Protein AF-A0A183ULQ6-F1 (afdb_monomer)

Organism: Toxocara canis (NCBI:txid6265)

Solvent-accessible surface area (backbone atoms only — not comparable to full-atom values): 20187 Å² total; per-residue (Å²): 134,88,64,97,70,85,68,81,36,68,58,40,56,47,88,46,69,72,60,55,71,71,51,37,45,81,70,81,87,67,62,33,42,32,26,63,54,36,62,51,39,46,27,61,72,29,26,86,44,99,93,38,72,17,41,61,65,91,38,51,43,71,45,60,70,78,38,79,41,83,54,96,53,30,37,39,27,35,33,83,15,60,35,38,87,49,18,22,18,38,41,37,34,51,78,67,39,77,78,47,32,34,37,37,34,35,45,30,19,56,48,69,77,40,64,68,39,53,70,60,54,53,55,54,51,72,39,66,26,34,35,36,39,35,59,43,79,37,60,84,39,83,62,42,74,66,66,52,73,65,56,30,54,50,49,51,51,52,57,53,70,73,44,62,87,90,36,34,38,30,36,45,45,65,76,70,52,59,61,65,56,54,45,51,47,24,62,74,72,71,44,62,39,26,51,38,75,65,42,40,51,44,27,50,68,70,71,48,42,88,65,40,45,61,86,84,62,91,51,56,32,31,44,40,44,67,90,46,46,73,65,55,52,70,44,86,58,33,34,37,40,35,68,36,54,54,47,76,75,37,62,86,76,46,80,86,51,98,52,42,43,78,40,57,36,69,52,49,32,29,35,46,31,48,49,55,57,42,45,60,26,29,57,74,40,81,43,43,69,67,50,83,66,51,72,69,56,49,53,57,60,57,69,38,29,64,62,79,91,82,82,77,91,74,92,75,81,90,80,91,79,90,83,86,87,70,100,71,64,72,74,67,63,70,69,76,78,64,96,56,102,76,49,63,64,57,61,58,76,75,105

Sequence (351 aa):
LIRPICFQFFHSFCIKKAAIDCLQNTWSRAQIYCTRETAQILPVLTARAPQLNGIDKRWLTVLEVNVCHKMDGFWVTPLEANHVPGAVMYLFEGPAIKSGPVLCTGDFRADTKFYAQKSTILLLQQHLFKTIYLDNTYLKSAIQEFPSYEESLQEVVNVISEIPKESKIYFITNRVGREQFLVDLSRKIQERIGLDSGRWAVAEVLGLSKHFTAKGENTRIRTCRRRDARKVLKDEGTFVIELTMLGHLKPNAITQHARARAVDYSDHCSPNELRDFLSLLKFRQLVGCAEPLSAARLNELRSLTLLAENGQASSAGANENDAGSDLRSDLELVASEVNTESSTIKRYVLS

pLDDT: mean 81.01, std 22.35, range [18.83, 98.62]

Radius of gyration: 22.94 Å; Cα contacts (8 Å, |Δi|>4): 584; chains: 1; bounding box: 78×36×59 Å

InterPro domains:
  IPR036866 Ribonuclease Z/Hydroxyacylglutathione hydrolase-like [G3DSA:3.60.15.10] (22-288)
  IPR036866 Ribonuclease Z/Hydroxyacylglutathione hydrolase-like [SSF56281] (23-287)

Foldseek 3Di:
DPPPPPPPAADLPPPPVVVLVVQALPDDDAAHEFAPLCLLLQQLLRQPDPPRTGHDSVSYDHDYAQDWDDDDFKIKHWHDQQQFVRRTKIWIAGDVVVQGIEIENRFHALFLVVVVPVSRLVVQLVGQAAEYADACVALVFPDQDFDDLVRLLVVVVVVVVPQDPQAAEEEADDLTGCLVSQLVSCVVNVFAEAEDPSNCSSCVSVVNNVSHDDPPDDGSHYYDHQVCQVVQVVPVRYAYEYADPVCRVCVPVHDDDPRYYYGHDHSGYRSQSLLLSQLSHNYDYYAYPVDGDDPVRRVVSVVSHPDDPPDDDDDDDDDDDDDDDDPPPPVVVSPPPPPDPDHSVVVNVVD

Secondary structure (DSSP, 8-state):
---TTTTTTB------HHHHHHS-TT--SS-EEE-HHHHHHHHHHH-SSTTS--S-GGGEEE--TT--EE-SSSEEEEEE-SSSTT-EEEEEESTT-TT--EEE--S---SHHH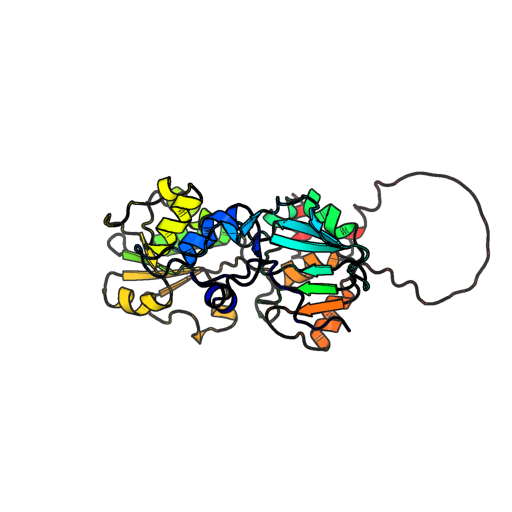HT-HHHHHHHHH-EEEEEEE--TTTT-S--SPPPHHHHHHHHHHHHHHS-TTSEEEEE--SSS-HHHHHHHHHHHT--EEPPHHHHHHHHHTT-GGGSBPTT---SEEEE-HHHHHHHTTSTTEEEEEE-SHHHH-GGGS--STTEEEE---SS--HHHHHHHHHT-EEEEEEESSSPPPHHHHHHHHTTS---------------------TTSTTTGGGSS---TT-HHHHHHT-

Mean predicted aligned error: 9.92 Å

Nearest PDB structures (foldseek):
  5aho-assembly1_A  TM=8.419E-01  e=1.312E-21  Homo sapiens
  7b2x-assembly1_A  TM=7.833E-01  e=7.883E-23  Homo sapiens
  7b9b-assembly1_A  TM=7.846E-01  e=6.698E-22  Homo sapiens
  7a1f-assembly1_A  TM=7.911E-01  e=1.234E-21  Homo sapiens
  8c8b-assembly1_A  TM=7.943E-01  e=1.186E-17  Homo sapiens

Structure (mmCIF, N/CA/C/O backbone):
data_AF-A0A183ULQ6-F1
#
_entry.id   AF-A0A183ULQ6-F1
#
loop_
_atom_site.group_PDB
_atom_site.id
_atom_site.type_symbol
_atom_site.label_atom_id
_atom_site.label_alt_id
_atom_site.label_comp_id
_atom_site.label_asym_id
_atom_site.label_entity_id
_atom_site.label_seq_id
_atom_site.pdbx_PDB_ins_code
_atom_site.Cartn_x
_atom_site.Cartn_y
_atom_site.Cartn_z
_atom_site.occupancy
_atom_site.B_iso_or_equiv
_atom_site.auth_seq_id
_atom_site.auth_comp_id
_atom_site.auth_asym_id
_atom_site.auth_atom_id
_atom_site.pdbx_PDB_model_num
ATOM 1 N N . LEU A 1 1 ? 7.235 10.647 -32.708 1.00 21.20 1 LEU A N 1
ATOM 2 C CA . LEU A 1 1 ? 6.508 11.299 -31.598 1.00 21.20 1 LEU A CA 1
ATOM 3 C C . LEU A 1 1 ? 5.598 10.271 -30.931 1.00 21.20 1 LEU A C 1
ATOM 5 O O . LEU A 1 1 ? 4.561 9.947 -31.493 1.00 21.20 1 LEU A O 1
ATOM 9 N N . ILE A 1 2 ? 5.995 9.726 -29.781 1.00 23.17 2 ILE A N 1
ATOM 10 C CA . ILE A 1 2 ? 5.112 8.895 -28.948 1.00 23.17 2 ILE A CA 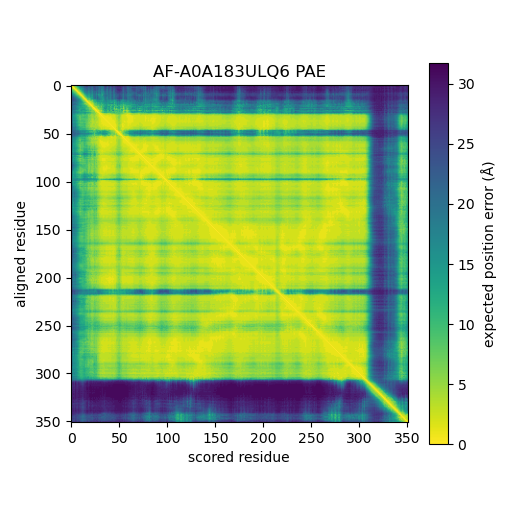1
ATOM 11 C C . ILE A 1 2 ? 4.260 9.885 -28.150 1.00 23.17 2 ILE A C 1
ATOM 13 O O . ILE A 1 2 ? 4.778 10.596 -27.293 1.00 23.17 2 ILE A O 1
ATOM 17 N N . ARG A 1 3 ? 2.984 10.038 -28.519 1.00 18.83 3 ARG A N 1
ATOM 18 C CA . ARG A 1 3 ? 2.054 10.893 -27.769 1.00 18.83 3 ARG A CA 1
ATOM 19 C C . ARG A 1 3 ? 1.853 10.291 -26.366 1.00 18.83 3 ARG A C 1
ATOM 21 O O . ARG A 1 3 ? 1.760 9.068 -26.269 1.00 18.83 3 ARG A O 1
ATOM 28 N N . PRO A 1 4 ? 1.701 11.105 -25.306 1.00 25.14 4 PRO A N 1
ATOM 29 C CA . PRO A 1 4 ? 1.569 10.661 -23.907 1.00 25.14 4 PRO A CA 1
ATOM 30 C C . PRO A 1 4 ? 0.242 9.931 -23.586 1.00 25.14 4 PRO A C 1
ATOM 32 O O . PRO A 1 4 ? -0.202 9.894 -22.447 1.00 25.14 4 PRO A O 1
ATOM 35 N N . ILE A 1 5 ? -0.405 9.348 -24.599 1.00 23.86 5 ILE A N 1
ATOM 36 C CA . ILE A 1 5 ? -1.685 8.635 -24.524 1.00 23.86 5 ILE A CA 1
ATOM 37 C C . ILE A 1 5 ? -1.468 7.101 -24.537 1.00 23.86 5 ILE A C 1
ATOM 39 O O . ILE A 1 5 ? -2.368 6.354 -24.174 1.00 23.86 5 ILE A O 1
ATOM 43 N N . CYS A 1 6 ? -0.263 6.602 -24.850 1.00 24.03 6 CYS A N 1
ATOM 44 C CA . CYS A 1 6 ? 0.079 5.165 -24.835 1.00 24.03 6 CYS A CA 1
ATOM 45 C C . CYS A 1 6 ? 0.517 4.631 -23.448 1.00 24.03 6 CYS A C 1
ATOM 47 O O . CYS A 1 6 ? 1.547 3.982 -23.328 1.00 24.03 6 CYS A O 1
ATOM 49 N N . PHE A 1 7 ? -0.286 4.893 -22.410 1.00 33.34 7 PHE A N 1
ATOM 50 C CA . PHE A 1 7 ? -0.275 4.184 -21.109 1.00 33.34 7 PHE A CA 1
ATOM 51 C C . PHE A 1 7 ? -1.654 3.543 -20.804 1.00 33.34 7 PHE A C 1
ATOM 53 O O . PHE A 1 7 ? -2.013 3.271 -19.661 1.00 33.34 7 PHE A O 1
ATOM 60 N N . GLN A 1 8 ? -2.465 3.325 -21.841 1.00 29.64 8 GLN A N 1
ATOM 61 C CA . GLN A 1 8 ? -3.756 2.633 -21.795 1.00 29.64 8 GLN A CA 1
ATOM 62 C C . GLN A 1 8 ? -3.508 1.107 -21.741 1.00 29.64 8 GLN A C 1
ATOM 64 O O . GLN A 1 8 ? -3.201 0.538 -22.773 1.00 29.64 8 GLN A O 1
ATOM 69 N N . PHE A 1 9 ? -3.570 0.314 -20.672 1.00 44.84 9 PHE A N 1
ATOM 70 C CA . PHE A 1 9 ? -4.012 0.445 -19.290 1.00 44.84 9 PHE A CA 1
ATOM 71 C C . PHE A 1 9 ? -3.215 -0.576 -18.462 1.00 44.84 9 PHE A C 1
ATOM 73 O O . PHE A 1 9 ? -3.690 -1.680 -18.200 1.00 44.84 9 PHE A O 1
ATOM 80 N N . PHE A 1 10 ? -2.000 -0.215 -18.061 1.00 40.06 10 PHE A N 1
ATOM 81 C CA . PHE A 1 10 ? -1.296 -0.911 -16.986 1.00 40.06 10 PHE A CA 1
ATOM 82 C C . PHE A 1 10 ? -1.615 -0.150 -15.709 1.00 40.06 10 PHE A C 1
ATOM 84 O O . PHE A 1 10 ? -1.059 0.920 -15.460 1.00 40.06 10 PHE A O 1
ATOM 91 N N . HIS A 1 11 ? -2.583 -0.637 -14.936 1.00 45.25 11 HIS A N 1
ATOM 92 C CA . HIS A 1 11 ? -2.799 -0.069 -13.612 1.00 45.25 11 HIS A C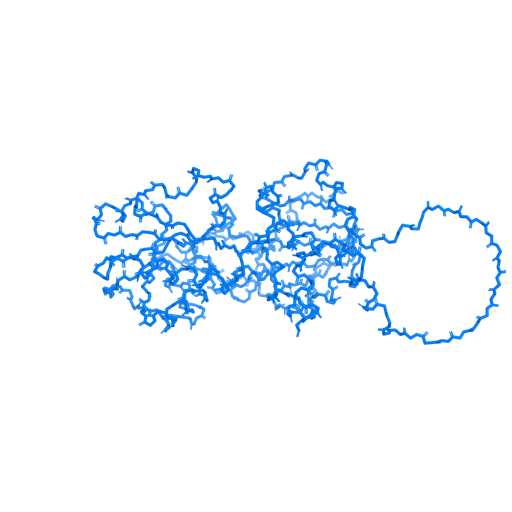A 1
ATOM 93 C C . HIS A 1 11 ? -1.718 -0.640 -12.704 1.00 45.25 11 HIS A C 1
ATOM 95 O O . HIS A 1 11 ? -1.846 -1.752 -12.191 1.00 45.25 11 HIS A O 1
ATOM 101 N N . SER A 1 12 ? -0.642 0.125 -12.506 1.00 38.91 12 SER A N 1
ATOM 102 C CA . SER A 1 12 ? 0.017 0.063 -11.205 1.00 38.91 12 SER A CA 1
ATOM 103 C C . SER A 1 12 ? -1.006 0.656 -10.262 1.00 38.91 12 SER A C 1
ATOM 105 O O . SER A 1 12 ? -1.495 1.764 -10.496 1.00 38.91 12 SER A O 1
ATOM 107 N N . PHE A 1 13 ? -1.497 -0.168 -9.347 1.00 40.75 13 PHE A N 1
ATOM 108 C CA . PHE A 1 13 ? -2.683 0.100 -8.554 1.00 40.75 13 PHE A CA 1
ATOM 109 C C . PHE A 1 13 ? -2.380 1.181 -7.506 1.00 40.75 13 PHE A C 1
ATOM 111 O O . PHE A 1 13 ? -2.427 0.938 -6.309 1.00 40.75 13 PHE A O 1
ATOM 118 N N . CYS A 1 14 ? -2.098 2.408 -7.947 1.00 33.31 14 CYS A N 1
ATOM 119 C CA . CYS A 1 14 ? -2.273 3.575 -7.111 1.00 33.31 14 CYS A CA 1
ATOM 120 C C . CYS A 1 14 ? -3.776 3.670 -6.850 1.00 33.31 14 CYS A C 1
ATOM 122 O O . CYS A 1 14 ? -4.547 4.020 -7.753 1.00 33.31 14 CYS A O 1
ATOM 124 N N . ILE A 1 15 ? -4.228 3.401 -5.625 1.00 39.44 15 ILE A N 1
ATOM 125 C CA . ILE A 1 15 ? -5.599 3.704 -5.186 1.00 39.44 15 ILE A CA 1
ATOM 126 C C . ILE A 1 15 ? -5.714 5.227 -5.007 1.00 39.44 15 ILE A C 1
ATOM 128 O O . ILE A 1 15 ? -6.114 5.760 -3.972 1.00 39.44 15 ILE A O 1
ATOM 132 N N . LYS A 1 16 ? -5.397 5.987 -6.055 1.00 40.28 16 LYS A N 1
ATOM 133 C CA . LYS A 1 16 ? -5.859 7.356 -6.186 1.00 40.28 16 LYS A CA 1
ATOM 134 C C . LYS A 1 16 ? -7.287 7.252 -6.681 1.00 40.28 16 LYS A C 1
ATOM 136 O O . LYS A 1 16 ? -7.553 6.742 -7.765 1.00 40.28 16 LYS A O 1
ATOM 141 N N . LYS A 1 17 ? -8.217 7.759 -5.872 1.00 37.69 17 LYS A N 1
ATOM 142 C CA . LYS A 1 17 ? -9.652 7.876 -6.175 1.00 37.69 17 LYS A CA 1
ATOM 143 C C . LYS A 1 17 ? -9.928 8.255 -7.648 1.00 37.69 17 LYS A C 1
ATOM 145 O O . LYS A 1 17 ? -10.825 7.685 -8.249 1.00 37.69 17 LYS A O 1
ATOM 150 N N . ALA A 1 18 ? -9.109 9.127 -8.243 1.00 34.97 18 ALA A N 1
ATOM 151 C CA . ALA A 1 18 ? -9.213 9.552 -9.642 1.00 34.97 18 ALA A CA 1
ATOM 152 C C . ALA A 1 18 ? -9.002 8.439 -10.698 1.00 34.97 18 ALA A C 1
ATOM 154 O O . ALA A 1 18 ? -9.640 8.490 -11.745 1.00 34.97 18 ALA A O 1
ATOM 155 N N . ALA A 1 19 ? -8.151 7.436 -10.447 1.00 45.75 19 ALA A N 1
ATOM 156 C CA . ALA A 1 19 ? -7.923 6.325 -11.381 1.00 45.75 19 ALA A CA 1
ATOM 157 C C . ALA A 1 19 ? -9.122 5.358 -11.398 1.00 45.75 19 ALA A C 1
ATOM 159 O O . ALA A 1 19 ? -9.633 5.008 -12.460 1.00 45.75 19 ALA A O 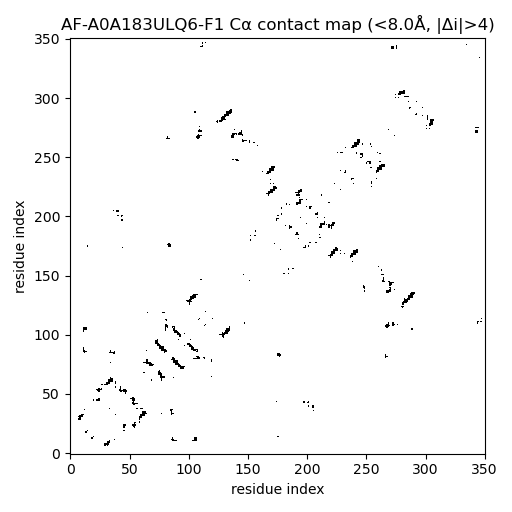1
ATOM 160 N N . ILE A 1 20 ? -9.653 5.023 -10.215 1.00 49.25 20 ILE A N 1
ATOM 161 C CA . ILE A 1 20 ? -10.845 4.171 -10.066 1.00 49.25 20 ILE A CA 1
ATOM 162 C C . ILE A 1 20 ? -12.115 4.898 -10.529 1.00 49.25 20 ILE A C 1
ATOM 164 O O . ILE A 1 20 ? -12.972 4.283 -11.152 1.00 49.25 20 ILE A O 1
ATOM 168 N N . ASP A 1 21 ? -12.247 6.205 -10.282 1.00 50.19 21 ASP A N 1
ATOM 169 C CA . ASP A 1 21 ? -13.423 6.974 -10.717 1.00 50.19 21 ASP A CA 1
ATOM 170 C C . ASP A 1 21 ? -13.546 7.030 -12.260 1.00 50.19 21 ASP A C 1
ATOM 172 O O . ASP A 1 21 ? -14.657 7.185 -12.781 1.00 50.19 21 ASP A O 1
ATOM 176 N N . CYS A 1 22 ? -12.436 6.840 -12.990 1.00 52.31 22 CYS A N 1
ATOM 177 C CA . CYS A 1 22 ? -12.406 6.680 -14.450 1.00 52.31 22 CYS A CA 1
ATOM 178 C C . CYS A 1 22 ? -12.763 5.255 -14.921 1.00 52.31 22 CYS A C 1
ATOM 180 O O . CYS A 1 22 ? -13.223 5.083 -16.052 1.00 52.31 22 CYS A O 1
ATOM 182 N N . LEU A 1 23 ? -12.578 4.242 -14.068 1.00 55.69 23 LEU A N 1
ATOM 183 C CA . LEU A 1 23 ? -12.925 2.842 -14.319 1.00 55.69 23 LEU A CA 1
ATOM 184 C C . LEU A 1 23 ? -14.330 2.557 -13.781 1.00 55.69 23 LEU A C 1
ATOM 186 O O . LEU A 1 23 ? -14.532 2.110 -12.655 1.00 55.69 23 LEU A O 1
ATOM 190 N N . GLN A 1 24 ? -15.332 2.864 -14.596 1.00 61.78 24 GLN A N 1
ATOM 191 C CA . GLN A 1 24 ? -16.739 2.669 -14.245 1.00 61.78 24 GLN A CA 1
ATOM 192 C C . GLN A 1 24 ? -17.266 1.364 -14.843 1.00 61.78 24 GLN A C 1
ATOM 194 O O . GLN A 1 24 ? -16.683 0.809 -15.771 1.00 61.78 24 GLN A O 1
ATOM 199 N N . ASN A 1 25 ? -18.410 0.892 -14.353 1.00 58.41 25 ASN A N 1
ATOM 200 C CA . ASN A 1 25 ? -19.068 -0.315 -14.860 1.00 58.41 25 ASN A CA 1
ATOM 201 C C . ASN A 1 25 ? -19.435 -0.266 -16.360 1.00 58.41 25 ASN A C 1
ATOM 203 O O . ASN A 1 25 ? -19.731 -1.293 -16.956 1.00 58.41 25 ASN A O 1
ATOM 207 N N . THR A 1 26 ? -19.379 0.910 -16.989 1.00 60.19 26 THR A N 1
ATOM 208 C CA . THR A 1 26 ? -19.564 1.116 -18.434 1.00 60.19 26 THR A CA 1
ATOM 209 C C . THR A 1 26 ? -18.263 1.020 -19.243 1.00 60.19 26 THR A C 1
ATOM 211 O O . THR A 1 26 ? -18.229 1.425 -20.410 1.00 60.19 26 THR A O 1
ATOM 214 N N . TRP A 1 27 ? -17.165 0.551 -18.640 1.00 68.50 27 TRP A N 1
ATOM 215 C CA . TRP A 1 27 ? -15.880 0.423 -19.321 1.00 68.50 27 TRP A CA 1
ATOM 216 C C . TRP A 1 27 ? -15.995 -0.431 -20.587 1.00 68.50 27 TRP A C 1
ATOM 218 O O . TRP A 1 27 ? -16.531 -1.537 -20.559 1.00 68.50 27 TRP A O 1
ATOM 228 N N . SER A 1 28 ? -15.503 0.099 -21.708 1.00 68.50 28 SER A N 1
ATOM 229 C CA . SER A 1 28 ? -15.552 -0.582 -23.009 1.00 68.50 28 SER A CA 1
ATOM 230 C C . SER A 1 28 ? -14.452 -0.162 -23.988 1.00 68.50 28 SER A C 1
ATOM 232 O O . SER A 1 28 ? -14.546 -0.421 -25.184 1.00 68.50 28 SER A O 1
ATOM 234 N N . ARG A 1 29 ? -13.414 0.527 -23.497 1.00 69.31 29 ARG A N 1
ATOM 235 C CA . ARG A 1 29 ? -12.438 1.210 -24.360 1.00 69.31 29 ARG A CA 1
ATOM 236 C C . ARG A 1 29 ? -11.250 0.338 -24.753 1.00 69.31 29 ARG A C 1
ATOM 238 O O . ARG A 1 29 ? -10.800 0.428 -25.886 1.00 69.31 29 ARG A O 1
ATOM 245 N N . ALA A 1 30 ? -10.726 -0.454 -23.820 1.00 74.56 30 ALA A N 1
ATOM 246 C CA . ALA A 1 30 ? -9.553 -1.299 -24.032 1.00 74.56 30 ALA A CA 1
ATOM 247 C C . ALA A 1 30 ? -9.410 -2.344 -22.915 1.00 74.56 30 ALA A C 1
ATOM 249 O O . ALA A 1 30 ? -10.058 -2.230 -21.869 1.00 74.56 30 ALA A O 1
ATOM 250 N N . GLN A 1 31 ? -8.535 -3.326 -23.140 1.00 80.75 31 GLN A N 1
ATOM 251 C CA . GLN A 1 31 ? -8.107 -4.285 -22.122 1.00 80.75 31 GLN A CA 1
ATOM 252 C C . GLN A 1 31 ? -7.331 -3.593 -20.995 1.00 80.75 31 GLN A C 1
ATOM 254 O O . GLN A 1 31 ? -6.565 -2.660 -21.237 1.00 80.75 31 GLN A O 1
ATOM 259 N N . ILE A 1 32 ? -7.543 -4.066 -19.770 1.00 83.94 32 ILE A N 1
ATOM 260 C CA . ILE A 1 32 ? -6.862 -3.638 -18.551 1.00 83.94 32 ILE A CA 1
ATOM 261 C C . ILE A 1 32 ? -5.958 -4.777 -18.113 1.00 83.94 32 ILE A C 1
ATOM 263 O O . ILE A 1 32 ? -6.432 -5.856 -17.760 1.00 83.94 32 ILE A O 1
ATOM 267 N N . TYR A 1 33 ? -4.660 -4.514 -18.112 1.00 85.44 33 TYR A N 1
ATOM 268 C CA . TYR A 1 33 ? -3.656 -5.460 -17.659 1.00 85.44 33 TYR A CA 1
ATOM 269 C C . TYR A 1 33 ? -3.398 -5.239 -16.173 1.00 85.44 33 TYR A C 1
ATOM 271 O O . TYR A 1 33 ? -3.126 -4.112 -15.743 1.00 85.44 33 TYR A O 1
ATOM 279 N N . CYS A 1 34 ? -3.546 -6.295 -15.379 1.00 87.88 34 CYS A N 1
ATOM 280 C CA . CYS A 1 34 ? -3.452 -6.211 -13.926 1.00 87.88 34 CYS A CA 1
ATOM 281 C C . CYS A 1 34 ? -3.121 -7.561 -13.285 1.00 87.88 34 CYS A C 1
ATOM 283 O O . CYS A 1 34 ? -3.136 -8.591 -13.949 1.00 87.88 34 CYS A O 1
ATOM 285 N N . THR A 1 35 ? -2.834 -7.566 -11.988 1.00 92.38 35 THR A N 1
ATOM 286 C CA . THR A 1 35 ? -2.630 -8.799 -11.216 1.00 92.38 35 THR A CA 1
ATOM 287 C C . THR A 1 35 ? -3.928 -9.572 -11.001 1.00 92.38 35 THR A C 1
ATOM 289 O O . THR A 1 35 ? -5.034 -9.054 -11.192 1.00 92.38 35 THR A O 1
ATOM 292 N N . ARG A 1 36 ? -3.803 -10.826 -10.559 1.00 93.62 36 ARG A N 1
ATOM 293 C CA . ARG A 1 36 ? -4.944 -11.693 -10.247 1.00 93.62 36 ARG A CA 1
ATOM 294 C C . ARG A 1 36 ? -5.831 -11.096 -9.154 1.00 93.62 36 ARG A C 1
ATOM 296 O O . ARG A 1 36 ? -7.049 -11.047 -9.316 1.00 93.62 36 ARG A O 1
ATOM 303 N N . GLU A 1 37 ? -5.224 -10.603 -8.083 1.00 91.19 37 GLU A N 1
ATOM 304 C CA . GLU A 1 37 ? -5.895 -9.956 -6.955 1.00 91.19 37 GLU A CA 1
ATOM 305 C C . GLU A 1 37 ? -6.648 -8.720 -7.443 1.00 91.19 37 GLU A C 1
ATOM 307 O O . GLU A 1 37 ? -7.834 -8.547 -7.164 1.00 91.19 37 GLU A O 1
ATOM 312 N N . THR A 1 38 ? -5.996 -7.895 -8.266 1.00 89.62 38 THR A N 1
ATOM 313 C CA . THR A 1 38 ? -6.643 -6.731 -8.873 1.00 89.62 38 THR A CA 1
ATOM 314 C C . THR A 1 38 ? -7.857 -7.131 -9.712 1.00 89.62 38 THR A C 1
ATOM 316 O O . THR A 1 38 ? -8.917 -6.511 -9.591 1.00 89.62 38 THR A O 1
ATOM 319 N N . ALA A 1 39 ? -7.744 -8.176 -10.536 1.00 90.62 39 ALA A N 1
ATOM 320 C CA . ALA A 1 39 ? -8.840 -8.647 -11.379 1.00 90.62 39 ALA A CA 1
ATOM 321 C C . ALA A 1 39 ? -10.040 -9.182 -10.571 1.00 90.62 39 ALA A C 1
ATOM 323 O O . ALA A 1 39 ? -11.181 -9.138 -11.039 1.00 90.62 39 ALA A O 1
ATOM 324 N N . GLN A 1 40 ? -9.802 -9.661 -9.347 1.00 91.56 40 GLN A N 1
ATOM 325 C CA . GLN A 1 40 ? -10.843 -10.067 -8.399 1.00 91.56 40 GLN A CA 1
ATOM 326 C C . GLN A 1 40 ? -11.479 -8.867 -7.682 1.00 91.56 40 GLN A C 1
ATOM 328 O O . GLN A 1 40 ? -12.700 -8.811 -7.525 1.00 91.56 40 GLN A O 1
ATOM 333 N N . ILE A 1 41 ? -10.661 -7.894 -7.274 1.00 89.81 41 ILE A N 1
ATOM 334 C CA . ILE A 1 41 ? -11.065 -6.713 -6.502 1.00 89.81 41 ILE A CA 1
ATOM 335 C C . ILE A 1 41 ? -11.829 -5.694 -7.362 1.00 89.81 41 ILE A C 1
ATOM 337 O O . ILE A 1 41 ? -12.811 -5.094 -6.914 1.00 89.81 41 ILE A O 1
ATOM 341 N N . LEU A 1 42 ? -11.385 -5.446 -8.595 1.00 87.56 42 LEU A N 1
ATOM 342 C CA . LEU A 1 42 ? -11.884 -4.332 -9.404 1.00 87.56 42 LEU A CA 1
ATOM 343 C C . LEU A 1 42 ? -13.401 -4.412 -9.693 1.00 87.56 42 LEU A C 1
ATOM 345 O O . LEU A 1 42 ? -14.067 -3.378 -9.559 1.00 87.56 42 LEU A O 1
ATOM 349 N N . PRO A 1 43 ? -14.000 -5.584 -9.994 1.00 89.25 43 PRO A N 1
ATOM 350 C CA . PRO A 1 43 ? -15.452 -5.708 -10.137 1.00 89.25 43 PRO A CA 1
ATOM 351 C C . PRO A 1 43 ? -16.226 -5.311 -8.873 1.00 89.25 43 PRO A C 1
ATOM 353 O O . PRO A 1 43 ? -17.206 -4.575 -8.959 1.00 89.25 43 PRO A O 1
ATOM 356 N N . VAL A 1 44 ? -15.781 -5.719 -7.681 1.00 88.44 44 VAL A N 1
ATOM 357 C CA . VAL A 1 44 ? -16.498 -5.378 -6.438 1.00 88.44 44 VAL A CA 1
ATOM 358 C C . VAL A 1 44 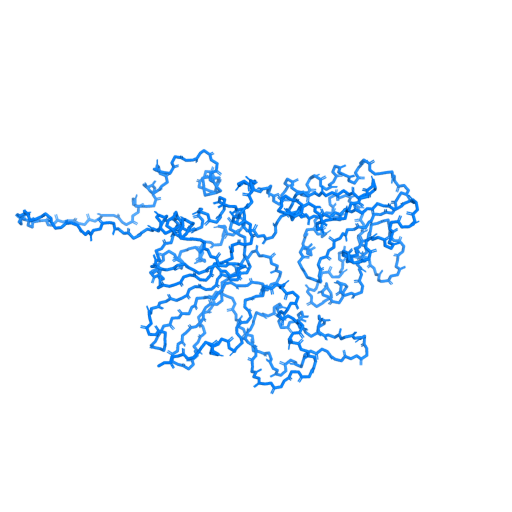? -16.294 -3.918 -6.022 1.00 88.44 44 VAL A C 1
ATOM 360 O O . VAL A 1 44 ? -17.195 -3.304 -5.455 1.00 88.44 44 VAL A O 1
ATOM 363 N N . LEU A 1 45 ? -15.149 -3.311 -6.352 1.00 84.06 45 LEU A N 1
ATOM 364 C CA . LEU A 1 45 ? -14.882 -1.897 -6.058 1.00 84.06 45 LEU A CA 1
ATOM 365 C C . LEU A 1 45 ? -15.650 -0.909 -6.932 1.00 84.06 45 LEU A C 1
ATOM 367 O O . LEU A 1 45 ? -15.944 0.209 -6.488 1.00 84.06 45 LEU A O 1
ATOM 371 N N . THR A 1 46 ? -15.891 -1.293 -8.183 1.00 84.69 46 THR A N 1
ATOM 372 C CA . THR A 1 46 ? -16.534 -0.453 -9.204 1.00 84.69 46 THR A CA 1
ATOM 373 C C . THR A 1 46 ? -18.047 -0.663 -9.261 1.00 84.69 46 THR A C 1
ATOM 375 O O . THR A 1 46 ? -18.755 0.142 -9.871 1.00 84.69 46 THR A O 1
ATOM 378 N N . ALA A 1 47 ? -18.561 -1.680 -8.562 1.00 82.88 47 ALA A N 1
ATOM 379 C CA . ALA A 1 47 ? -19.981 -1.854 -8.303 1.00 82.88 47 ALA A CA 1
ATOM 380 C C . ALA A 1 47 ? -20.519 -0.647 -7.510 1.00 82.88 47 ALA A C 1
ATOM 382 O O . ALA A 1 47 ? -20.189 -0.418 -6.345 1.00 82.88 47 ALA A O 1
ATOM 383 N N . ARG A 1 48 ? -21.340 0.181 -8.166 1.00 67.12 48 ARG A N 1
ATOM 384 C CA . ARG A 1 48 ? -21.906 1.408 -7.570 1.00 67.12 48 ARG A CA 1
ATOM 385 C C . ARG A 1 48 ? -23.006 1.126 -6.547 1.00 67.12 48 ARG A C 1
ATOM 387 O O . ARG A 1 48 ? -23.270 1.969 -5.693 1.00 67.12 48 ARG A O 1
ATOM 394 N N . ALA A 1 49 ? -23.638 -0.037 -6.653 1.00 64.81 49 ALA A N 1
ATOM 395 C CA . ALA A 1 49 ? -24.678 -0.527 -5.763 1.00 64.81 49 ALA A CA 1
ATOM 396 C C . ALA A 1 49 ? -24.689 -2.068 -5.812 1.00 64.81 49 ALA A C 1
ATOM 398 O O . ALA A 1 49 ? -24.238 -2.617 -6.816 1.00 64.81 49 ALA A O 1
ATOM 399 N N . PRO A 1 50 ? -25.218 -2.767 -4.790 1.00 61.66 50 PRO A N 1
ATOM 400 C CA . PRO A 1 50 ? -25.298 -4.235 -4.773 1.00 61.66 50 PRO A CA 1
ATOM 401 C C . PRO A 1 50 ? -25.951 -4.856 -6.019 1.00 61.66 50 PRO A C 1
ATOM 403 O O . PRO A 1 50 ? -25.611 -5.964 -6.409 1.00 61.66 50 PRO A O 1
ATOM 406 N N . GLN A 1 51 ? -26.875 -4.127 -6.645 1.00 57.19 51 GLN A N 1
ATOM 407 C CA . GLN A 1 51 ? -27.630 -4.523 -7.833 1.00 57.19 51 GLN A CA 1
ATOM 408 C C . GLN A 1 51 ? -26.970 -4.139 -9.169 1.00 57.19 51 GLN A C 1
ATOM 410 O O . GLN A 1 51 ? -27.523 -4.428 -10.227 1.00 57.19 51 GLN A O 1
ATOM 415 N N . LEU A 1 52 ? -25.831 -3.441 -9.147 1.00 64.81 52 LEU A N 1
ATOM 416 C CA . LEU A 1 52 ? -25.102 -3.047 -10.351 1.00 64.81 52 LEU A CA 1
ATOM 417 C C . LEU A 1 52 ? -23.795 -3.824 -10.433 1.00 64.81 52 LEU A C 1
ATOM 419 O O . LEU A 1 52 ? -22.963 -3.743 -9.530 1.00 64.81 52 LEU A O 1
ATOM 423 N N . ASN A 1 53 ? -23.585 -4.498 -11.560 1.00 73.81 53 ASN A N 1
ATOM 424 C CA . ASN A 1 53 ? -22.298 -5.108 -11.865 1.00 73.81 53 ASN A CA 1
ATOM 425 C C . ASN A 1 53 ? -21.222 -4.016 -11.914 1.00 73.81 53 ASN A C 1
ATOM 427 O O . ASN A 1 53 ? -21.471 -2.911 -12.410 1.00 73.81 53 ASN A O 1
ATOM 431 N N . GLY A 1 54 ? -20.042 -4.315 -11.371 1.00 84.38 54 GLY A N 1
ATOM 432 C CA . GLY A 1 54 ? -18.856 -3.500 -11.598 1.00 84.38 54 GLY A CA 1
ATOM 433 C C . GLY A 1 54 ? -18.297 -3.708 -12.998 1.00 84.38 54 GLY A C 1
ATOM 434 O O . GLY A 1 54 ? -19.012 -4.097 -13.921 1.00 84.38 54 GLY A O 1
ATOM 435 N N . ILE A 1 55 ? -17.007 -3.441 -13.164 1.00 84.50 55 ILE A N 1
ATOM 436 C CA . ILE A 1 55 ? -16.326 -3.684 -14.428 1.00 84.50 55 ILE A CA 1
ATOM 437 C C . ILE A 1 55 ? -16.462 -5.154 -14.846 1.00 84.50 55 ILE A C 1
ATOM 439 O O . ILE A 1 55 ? -16.321 -6.069 -14.029 1.00 84.50 55 ILE A O 1
ATOM 443 N N . ASP A 1 56 ? -16.743 -5.373 -16.127 1.00 86.06 56 ASP A N 1
ATOM 444 C CA . ASP A 1 56 ? -16.844 -6.715 -16.689 1.00 86.06 56 ASP A CA 1
ATOM 445 C C . ASP A 1 56 ? -15.449 -7.352 -16.784 1.00 86.06 56 ASP A C 1
ATOM 447 O O . ASP A 1 56 ? -14.507 -6.747 -17.307 1.00 86.06 56 ASP A O 1
ATOM 451 N N . LYS A 1 57 ? -15.333 -8.593 -16.299 1.00 87.56 57 LYS A N 1
ATOM 452 C CA . LYS A 1 57 ? -14.095 -9.381 -16.314 1.00 87.56 57 LYS A CA 1
ATOM 453 C C . LYS A 1 57 ? -13.531 -9.582 -17.720 1.00 87.56 57 LYS A C 1
ATOM 455 O O . LYS A 1 57 ? -12.327 -9.759 -17.846 1.00 87.56 57 LYS A O 1
ATOM 460 N N . ARG A 1 58 ? -14.350 -9.502 -18.776 1.00 88.44 58 ARG A N 1
ATOM 461 C CA . ARG A 1 58 ? -13.887 -9.596 -20.175 1.00 88.44 58 ARG A CA 1
ATOM 462 C C . ARG A 1 58 ? -12.879 -8.510 -20.572 1.00 88.44 58 ARG A C 1
ATOM 464 O O . ARG A 1 58 ? -12.199 -8.643 -21.585 1.00 88.44 58 ARG A O 1
ATOM 471 N N . TRP A 1 59 ? -12.843 -7.408 -19.821 1.00 85.12 59 TRP A N 1
ATOM 472 C CA . TRP A 1 59 ? -11.902 -6.307 -20.024 1.00 85.12 59 TRP A CA 1
ATOM 473 C C . TRP A 1 59 ? -10.635 -6.447 -19.186 1.00 85.12 59 TRP A C 1
ATOM 475 O O . TRP A 1 59 ? -9.808 -5.541 -19.212 1.00 85.12 59 TRP A O 1
ATOM 485 N N . LEU A 1 60 ? -10.501 -7.520 -18.405 1.00 86.44 60 LEU A N 1
ATOM 486 C CA . LEU A 1 60 ? -9.390 -7.729 -17.491 1.00 86.44 60 LEU A CA 1
ATOM 487 C C . LEU A 1 60 ? -8.501 -8.842 -18.037 1.00 86.44 60 LEU A C 1
ATOM 489 O O . LEU A 1 60 ? -8.936 -9.979 -18.207 1.00 86.44 60 LEU A O 1
ATOM 493 N N . THR A 1 61 ? -7.241 -8.507 -18.276 1.00 87.88 61 THR A N 1
ATOM 494 C CA . THR A 1 61 ? -6.193 -9.457 -1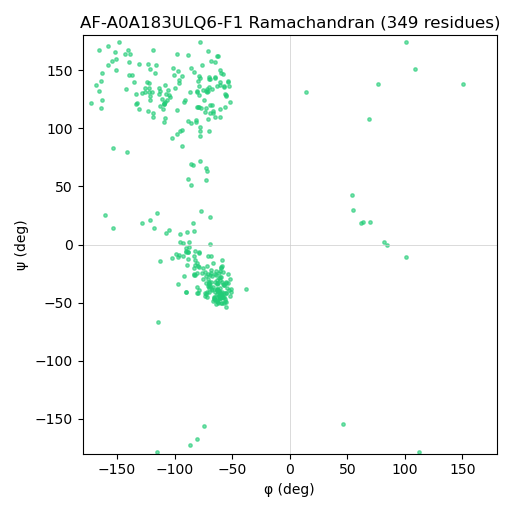8.633 1.00 87.88 61 THR A CA 1
ATOM 495 C C . THR A 1 61 ? -5.237 -9.585 -17.453 1.00 87.88 61 THR A C 1
ATOM 497 O O . THR A 1 61 ? -4.655 -8.595 -17.005 1.00 87.88 61 THR A O 1
ATOM 500 N N . VAL A 1 62 ? -5.100 -10.803 -16.927 1.00 93.12 62 VAL A N 1
ATOM 501 C CA . VAL A 1 62 ? -4.231 -11.075 -15.777 1.00 93.12 62 VAL A CA 1
ATOM 502 C C . VAL A 1 62 ? -2.783 -11.207 -16.232 1.00 93.12 62 VAL A C 1
ATOM 504 O O . VAL A 1 62 ? -2.487 -11.947 -17.167 1.00 93.12 62 VAL A O 1
ATOM 507 N N . LEU A 1 63 ? -1.891 -10.512 -15.533 1.00 91.31 63 LEU A N 1
ATOM 508 C CA . LEU A 1 63 ? -0.449 -10.679 -15.608 1.00 91.31 63 LEU A CA 1
ATOM 509 C C . LEU A 1 63 ? 0.037 -11.323 -14.312 1.00 91.31 63 LEU A C 1
ATOM 511 O O . LEU A 1 63 ? -0.175 -10.786 -13.224 1.00 91.31 63 LEU A O 1
ATOM 515 N N . GLU A 1 64 ? 0.683 -12.476 -14.441 1.00 96.00 64 GLU A N 1
ATOM 516 C CA . GLU A 1 64 ? 1.332 -13.157 -13.323 1.00 96.00 64 GLU A CA 1
ATOM 517 C C . GLU A 1 64 ? 2.530 -12.333 -12.826 1.00 96.00 64 GLU A C 1
ATOM 519 O O . GLU A 1 64 ? 3.327 -11.831 -13.627 1.00 96.00 64 GLU A O 1
ATOM 524 N N . VAL A 1 65 ? 2.631 -12.178 -11.505 1.00 93.31 65 VAL A N 1
ATOM 525 C CA . VAL A 1 65 ? 3.687 -11.400 -10.840 1.00 93.31 65 VAL A CA 1
ATOM 526 C C . VAL A 1 65 ? 5.025 -12.129 -10.966 1.00 93.31 65 VAL A C 1
ATOM 528 O O . VAL A 1 65 ? 5.083 -13.353 -10.893 1.00 93.31 65 VAL A O 1
ATOM 531 N N . ASN A 1 66 ? 6.105 -11.372 -11.150 1.00 93.69 66 ASN A N 1
ATOM 532 C CA . ASN A 1 66 ? 7.473 -11.843 -11.387 1.00 93.69 66 ASN A CA 1
ATOM 533 C C . ASN A 1 66 ? 7.646 -12.675 -12.670 1.00 93.69 66 ASN A C 1
ATOM 535 O O . ASN A 1 66 ? 8.646 -13.375 -12.827 1.00 93.69 66 ASN A O 1
ATOM 539 N N . VAL A 1 67 ? 6.695 -12.584 -13.603 1.00 95.38 67 VAL A N 1
ATOM 540 C CA . VAL A 1 67 ? 6.765 -13.226 -14.919 1.00 95.38 67 VAL A CA 1
ATOM 541 C C . VAL A 1 67 ? 6.870 -12.153 -15.996 1.00 95.38 67 VAL A C 1
ATOM 543 O O . VAL A 1 67 ? 6.141 -11.165 -15.974 1.00 95.38 67 VAL A O 1
ATOM 546 N N . CYS A 1 68 ? 7.780 -12.353 -16.948 1.00 96.12 68 CYS A N 1
ATOM 547 C CA . CYS A 1 68 ? 7.921 -11.489 -18.114 1.00 96.12 68 CYS A CA 1
ATOM 548 C C . CYS A 1 68 ? 6.841 -11.827 -19.152 1.00 96.12 68 CYS A C 1
ATOM 550 O O . CYS A 1 68 ? 6.791 -12.940 -19.680 1.00 96.12 68 CYS A O 1
ATOM 552 N N . HIS A 1 69 ? 5.979 -10.858 -19.457 1.00 92.94 69 HIS A N 1
ATOM 553 C CA . HIS A 1 69 ? 4.895 -10.994 -20.428 1.00 92.94 69 HIS A CA 1
ATOM 554 C C . HIS A 1 69 ? 5.252 -10.275 -21.719 1.00 92.94 69 HIS A C 1
ATOM 556 O O . HIS A 1 69 ? 5.575 -9.086 -21.726 1.00 92.94 69 HIS A O 1
ATOM 562 N N . LYS A 1 70 ? 5.166 -10.993 -22.838 1.00 93.50 70 LYS A N 1
ATOM 563 C CA . LYS A 1 70 ? 5.411 -10.426 -24.164 1.00 93.50 70 LYS A CA 1
ATOM 564 C C . LYS A 1 70 ? 4.194 -9.636 -24.641 1.00 93.50 70 LYS A C 1
ATOM 566 O O . LYS A 1 70 ? 3.085 -10.159 -24.676 1.00 93.50 70 LYS A O 1
ATOM 571 N N . MET A 1 71 ? 4.441 -8.404 -25.062 1.00 88.19 71 MET A N 1
ATOM 572 C CA . MET A 1 71 ? 3.481 -7.490 -25.672 1.00 88.19 71 MET A CA 1
ATOM 573 C C . MET A 1 71 ? 3.890 -7.193 -27.123 1.00 88.19 71 MET A C 1
ATOM 575 O O . MET A 1 71 ? 4.883 -7.726 -27.631 1.00 88.19 71 MET A O 1
ATOM 579 N N . ASP A 1 72 ? 3.124 -6.349 -27.815 1.00 85.00 72 ASP A N 1
ATOM 580 C CA . ASP A 1 72 ? 3.448 -5.946 -29.185 1.00 85.00 72 ASP A CA 1
ATOM 581 C C . ASP A 1 72 ? 4.686 -5.031 -29.217 1.00 85.00 72 ASP A C 1
ATOM 583 O O . ASP A 1 72 ? 4.622 -3.833 -28.940 1.00 85.00 72 ASP A O 1
ATOM 587 N N . GLY A 1 73 ? 5.844 -5.631 -29.498 1.00 82.31 73 GLY A N 1
ATOM 588 C CA . GLY A 1 73 ? 7.128 -4.941 -29.625 1.00 82.31 73 GLY A CA 1
ATOM 589 C C . GLY A 1 73 ? 7.855 -4.637 -28.310 1.00 82.31 73 GLY A C 1
ATOM 590 O O . GLY A 1 73 ? 8.931 -4.044 -28.351 1.00 82.31 73 GLY A O 1
ATOM 591 N N . PHE A 1 74 ? 7.322 -5.040 -27.156 1.00 90.38 74 PHE A N 1
ATOM 592 C CA . PHE A 1 74 ? 7.969 -4.875 -25.849 1.00 90.38 74 PHE A CA 1
ATOM 593 C C . PHE A 1 74 ? 7.607 -6.017 -24.895 1.00 90.38 74 PHE A C 1
ATOM 595 O O . PHE A 1 74 ? 6.769 -6.862 -25.203 1.00 90.38 74 PHE A O 1
ATOM 602 N N . TRP A 1 75 ? 8.233 -6.028 -23.727 1.00 92.62 75 TRP A N 1
ATOM 603 C CA . TRP A 1 75 ? 7.930 -6.910 -22.613 1.00 92.62 75 TRP A CA 1
ATOM 604 C C . TRP A 1 75 ? 7.566 -6.103 -21.378 1.00 92.62 75 TRP A C 1
ATOM 606 O O . TRP A 1 75 ? 8.022 -4.971 -21.199 1.00 92.62 75 TRP A O 1
ATOM 616 N N . VAL A 1 76 ? 6.737 -6.705 -20.534 1.00 92.62 76 VAL A N 1
ATOM 617 C CA . VAL A 1 76 ? 6.337 -6.147 -19.249 1.00 92.62 76 VAL A CA 1
ATOM 618 C C . VAL A 1 76 ? 6.432 -7.201 -18.158 1.00 92.62 76 VAL A C 1
ATOM 620 O O . VAL A 1 76 ? 5.871 -8.288 -18.287 1.00 92.62 76 VAL A O 1
ATOM 623 N N . THR A 1 77 ? 7.099 -6.856 -17.064 1.00 96.00 77 THR A N 1
ATOM 624 C CA . THR A 1 77 ? 7.230 -7.711 -15.881 1.00 96.00 77 THR A CA 1
ATOM 625 C C . THR A 1 77 ? 6.603 -6.992 -14.684 1.00 96.00 77 THR A C 1
ATOM 627 O O . THR A 1 77 ? 7.145 -5.973 -14.245 1.00 96.00 77 THR A O 1
ATOM 630 N N . PRO A 1 78 ? 5.454 -7.462 -14.162 1.00 95.31 78 PRO A N 1
ATOM 631 C CA . PRO A 1 78 ? 4.896 -6.974 -12.906 1.00 95.31 78 PRO A CA 1
ATOM 632 C C . PRO A 1 78 ? 5.739 -7.477 -11.730 1.00 95.31 78 PRO A C 1
ATOM 634 O O . PRO A 1 78 ? 6.043 -8.664 -11.668 1.00 95.31 78 PRO A O 1
ATOM 637 N N . LEU A 1 79 ? 6.083 -6.607 -10.788 1.00 95.38 79 LEU A N 1
ATOM 638 C CA . LEU A 1 79 ? 6.885 -6.913 -9.601 1.00 95.38 79 LEU A CA 1
ATOM 639 C C . LEU A 1 79 ? 6.118 -6.472 -8.359 1.00 95.38 79 LEU A C 1
ATOM 641 O O . LEU A 1 79 ? 5.574 -5.374 -8.353 1.00 95.38 79 LEU A O 1
ATOM 645 N N . GLU A 1 80 ? 6.059 -7.296 -7.320 1.00 93.25 80 GLU A N 1
ATOM 646 C CA . GLU A 1 80 ? 5.303 -6.990 -6.096 1.00 93.25 80 GLU A CA 1
ATOM 647 C C . GLU A 1 80 ? 5.746 -5.651 -5.470 1.00 93.25 80 GLU A C 1
ATOM 649 O O . GLU A 1 80 ? 6.937 -5.395 -5.295 1.00 93.25 80 GLU A O 1
ATOM 654 N N . ALA A 1 81 ? 4.779 -4.775 -5.172 1.00 93.12 81 ALA A N 1
ATOM 655 C CA . ALA A 1 81 ? 5.040 -3.407 -4.712 1.00 93.12 81 ALA A CA 1
ATOM 656 C C . ALA A 1 81 ? 4.984 -3.245 -3.187 1.00 93.12 81 ALA A C 1
ATOM 658 O O . ALA A 1 81 ? 5.353 -2.185 -2.680 1.00 93.12 81 ALA A O 1
ATOM 659 N N . ASN A 1 82 ? 4.511 -4.255 -2.446 1.00 94.44 82 ASN A N 1
ATOM 660 C CA . ASN A 1 82 ? 4.401 -4.188 -0.987 1.00 94.44 82 ASN A CA 1
ATOM 661 C C . ASN A 1 82 ? 3.591 -2.956 -0.511 1.00 94.44 82 ASN A C 1
ATOM 663 O O . ASN A 1 82 ? 3.977 -2.251 0.414 1.00 94.44 82 ASN A O 1
ATOM 667 N N . HIS A 1 83 ? 2.472 -2.667 -1.186 1.00 91.31 83 HIS A N 1
ATOM 668 C CA . HIS A 1 83 ? 1.586 -1.533 -0.877 1.00 91.31 83 HIS A CA 1
ATOM 669 C C . HIS A 1 83 ? 0.207 -2.008 -0.403 1.00 91.31 83 HIS A C 1
ATOM 671 O O . HIS A 1 83 ? -0.178 -1.839 0.751 1.00 91.31 83 HIS A O 1
ATOM 677 N N . VAL A 1 84 ? -0.552 -2.637 -1.302 1.00 89.75 84 VAL A N 1
ATOM 678 C CA . VAL A 1 84 ? -1.871 -3.232 -1.038 1.00 89.75 84 VAL A CA 1
ATOM 679 C C . VAL A 1 84 ? -2.010 -4.525 -1.847 1.00 89.75 84 VAL A C 1
ATOM 681 O O . VAL A 1 84 ? -1.254 -4.704 -2.803 1.00 89.75 84 VAL A O 1
ATOM 684 N N . PRO A 1 85 ? -2.971 -5.417 -1.532 1.00 88.81 85 PRO A N 1
ATOM 685 C CA . PRO A 1 85 ? -3.158 -6.648 -2.298 1.00 88.81 85 PRO A CA 1
ATOM 686 C C . PRO A 1 85 ? -3.289 -6.392 -3.806 1.00 88.81 85 PRO A C 1
ATOM 688 O O . PRO A 1 85 ? -4.167 -5.645 -4.245 1.00 88.81 85 PRO A O 1
ATOM 691 N N . GLY A 1 86 ? -2.407 -7.017 -4.589 1.00 89.56 86 GLY A N 1
ATOM 692 C CA . GLY A 1 86 ? -2.354 -6.888 -6.045 1.00 89.56 86 GLY A CA 1
ATOM 693 C C . GLY A 1 86 ? -1.575 -5.686 -6.582 1.00 89.56 86 GLY A C 1
ATOM 694 O O . GLY A 1 86 ? -1.511 -5.534 -7.804 1.00 89.56 86 GLY A O 1
ATOM 695 N N . ALA A 1 87 ? -1.004 -4.834 -5.726 1.00 88.38 87 ALA A N 1
ATOM 696 C CA . ALA A 1 87 ? -0.181 -3.712 -6.162 1.00 88.38 87 ALA A CA 1
ATOM 697 C C . ALA A 1 87 ? 1.175 -4.190 -6.687 1.00 88.38 87 ALA A C 1
ATOM 699 O O . ALA A 1 87 ? 1.874 -4.971 -6.048 1.00 88.38 87 ALA A O 1
ATOM 700 N N . VAL A 1 88 ? 1.556 -3.678 -7.853 1.00 94.00 88 VAL A N 1
ATOM 701 C CA . VAL A 1 88 ? 2.800 -4.046 -8.526 1.00 94.00 88 VAL A CA 1
ATOM 702 C C . VAL A 1 88 ? 3.472 -2.831 -9.143 1.00 94.00 88 VAL A C 1
ATOM 704 O O . VAL A 1 88 ? 2.810 -1.929 -9.668 1.00 94.00 88 VAL A O 1
ATOM 707 N N . MET A 1 89 ? 4.796 -2.856 -9.134 1.00 94.88 89 MET A N 1
ATOM 708 C CA . MET A 1 89 ? 5.625 -2.088 -10.047 1.00 94.88 89 MET A CA 1
ATOM 709 C C . MET A 1 89 ? 5.612 -2.769 -11.420 1.00 94.88 89 MET A C 1
ATOM 711 O O . MET A 1 89 ? 5.428 -3.980 -11.515 1.00 94.88 89 MET A O 1
ATOM 715 N N . TYR A 1 90 ? 5.846 -2.021 -12.492 1.00 95.25 90 TYR A N 1
ATOM 716 C CA . TYR A 1 90 ? 6.011 -2.585 -13.833 1.00 95.25 90 TYR A CA 1
ATOM 717 C C . TYR A 1 90 ? 7.368 -2.210 -14.409 1.00 95.25 90 TYR A C 1
ATOM 719 O O . TYR A 1 90 ? 7.692 -1.027 -14.537 1.00 95.25 90 TYR A O 1
ATOM 727 N N . LEU A 1 91 ? 8.128 -3.227 -14.798 1.00 96.00 91 LEU A N 1
ATOM 728 C CA . LEU A 1 91 ? 9.308 -3.095 -15.639 1.00 96.00 91 LEU A CA 1
ATOM 729 C C . LEU A 1 91 ? 8.893 -3.250 -17.102 1.00 96.00 91 LEU A C 1
ATOM 731 O O . LEU A 1 91 ? 8.329 -4.276 -17.468 1.00 96.00 91 LEU A O 1
ATOM 735 N N . PHE A 1 92 ? 9.177 -2.242 -17.925 1.00 93.94 92 PHE A N 1
ATOM 736 C CA . PHE A 1 92 ? 8.960 -2.255 -19.370 1.00 93.94 92 PHE A CA 1
ATOM 737 C C . PHE A 1 92 ? 10.287 -2.226 -20.119 1.00 93.94 92 PHE A C 1
ATOM 739 O O . PHE A 1 92 ? 11.131 -1.362 -19.869 1.00 93.94 92 PHE A O 1
ATOM 746 N N . GLU A 1 93 ? 10.446 -3.108 -21.097 1.00 93.12 93 GLU A N 1
ATOM 747 C CA . GLU A 1 93 ? 11.674 -3.214 -21.885 1.00 93.12 93 GLU A CA 1
ATOM 748 C C . GLU A 1 93 ? 11.420 -3.749 -23.298 1.00 93.12 93 GLU A C 1
ATOM 750 O O . GLU A 1 93 ? 10.349 -4.261 -23.605 1.00 93.12 93 GLU A O 1
ATOM 755 N N . GLY A 1 94 ? 12.405 -3.618 -24.185 1.00 92.25 94 GLY A N 1
ATOM 756 C CA . GLY A 1 94 ? 12.359 -4.166 -25.541 1.00 92.25 94 GLY A CA 1
ATOM 757 C C . GLY A 1 94 ? 12.288 -3.132 -26.668 1.00 92.25 94 GLY A C 1
ATOM 758 O O . GLY A 1 94 ? 12.326 -1.927 -26.413 1.00 92.25 94 GLY A O 1
ATOM 759 N N . PRO A 1 95 ? 12.216 -3.588 -27.933 1.00 90.62 95 PRO A N 1
ATOM 760 C CA . PRO A 1 95 ? 12.439 -2.744 -29.112 1.00 90.62 95 PRO A CA 1
ATOM 761 C C . PRO A 1 95 ? 11.519 -1.519 -29.234 1.00 90.62 95 PRO A C 1
ATOM 763 O O . PRO A 1 95 ? 11.946 -0.466 -29.712 1.00 90.62 95 PRO A O 1
ATOM 766 N N . ALA A 1 96 ? 10.261 -1.625 -28.800 1.00 83.38 96 ALA A N 1
ATOM 767 C CA . ALA A 1 96 ? 9.312 -0.512 -28.818 1.00 83.38 96 ALA A CA 1
ATOM 768 C C . ALA A 1 96 ? 9.588 0.522 -27.709 1.00 83.38 96 ALA A C 1
ATOM 770 O O . ALA A 1 96 ? 9.214 1.690 -27.854 1.00 83.38 96 ALA A O 1
ATOM 771 N N . ILE A 1 97 ? 10.311 0.146 -26.647 1.00 85.94 97 ILE A N 1
ATOM 772 C CA . ILE A 1 97 ? 10.764 1.047 -25.580 1.00 85.94 97 ILE A CA 1
ATOM 773 C C . ILE A 1 97 ? 12.095 1.689 -26.001 1.00 85.94 97 ILE A C 1
ATOM 775 O O . ILE A 1 97 ? 13.168 1.424 -25.461 1.00 85.94 97 ILE A O 1
ATOM 779 N N . LYS A 1 98 ? 12.021 2.566 -27.009 1.00 82.62 98 LYS A N 1
ATOM 780 C CA . LYS A 1 98 ? 13.183 3.133 -27.728 1.00 82.62 98 LYS A CA 1
ATOM 781 C C . LYS A 1 98 ? 14.240 3.795 -26.843 1.00 82.62 98 LYS A C 1
ATOM 783 O O . LYS A 1 98 ? 15.383 3.946 -27.257 1.00 82.62 98 LYS A O 1
ATOM 788 N N . SER A 1 99 ? 13.850 4.267 -25.664 1.00 82.81 99 SER A N 1
ATOM 789 C CA . SER A 1 99 ? 14.724 5.009 -24.765 1.00 82.81 99 SER A CA 1
ATOM 790 C C . SER A 1 99 ? 15.512 4.119 -23.795 1.00 82.81 99 SER A C 1
ATOM 792 O O . SER A 1 99 ? 16.385 4.645 -23.107 1.00 82.81 99 SER A O 1
ATOM 794 N N . GLY A 1 100 ? 15.236 2.811 -23.761 1.00 91.31 100 GLY A N 1
ATOM 795 C CA . GLY A 1 100 ? 15.771 1.849 -22.791 1.00 91.31 100 GLY A CA 1
ATOM 796 C C . GLY A 1 100 ? 14.766 1.510 -21.680 1.00 91.31 100 GLY A C 1
ATOM 797 O O . GLY A 1 100 ? 13.705 2.135 -21.633 1.00 91.31 100 GLY A O 1
ATOM 798 N N . PRO A 1 101 ? 15.091 0.550 -20.791 1.00 95.00 101 PRO A N 1
ATOM 799 C CA . PRO A 1 101 ? 14.164 0.026 -19.786 1.00 95.00 101 PRO A CA 1
ATOM 800 C C . PRO A 1 101 ? 13.529 1.111 -18.911 1.00 95.00 101 PRO A C 1
ATOM 802 O O . PRO A 1 101 ? 14.196 2.068 -18.506 1.00 95.00 101 PRO A O 1
ATOM 805 N N . VAL A 1 102 ? 12.245 0.955 -18.598 1.00 95.56 102 VAL A N 1
ATOM 806 C CA . VAL A 1 102 ? 11.463 1.884 -17.773 1.00 95.56 102 VAL A CA 1
ATOM 807 C C . VAL A 1 102 ? 10.890 1.135 -16.581 1.00 95.56 102 VAL A C 1
ATOM 809 O O . VAL A 1 102 ? 10.265 0.094 -16.756 1.00 95.56 102 VAL A O 1
ATOM 812 N N . LEU A 1 103 ? 11.058 1.693 -15.383 1.00 96.44 103 LEU A N 1
ATOM 813 C CA . LEU A 1 103 ? 10.404 1.199 -14.175 1.00 96.44 103 LEU A CA 1
ATOM 814 C C . LEU A 1 103 ? 9.295 2.164 -13.770 1.00 96.44 103 LEU A C 1
ATOM 816 O O . LEU A 1 103 ? 9.544 3.348 -13.554 1.00 96.44 103 LEU A O 1
ATOM 820 N N . CYS A 1 104 ? 8.078 1.660 -13.632 1.00 95.75 104 CYS A N 1
ATOM 821 C CA . CYS A 1 104 ? 6.975 2.386 -13.021 1.00 95.75 104 CYS A CA 1
ATOM 822 C C . CYS A 1 104 ? 6.690 1.765 -11.663 1.00 95.75 104 CYS A C 1
ATOM 824 O O . CYS A 1 104 ? 6.169 0.653 -11.619 1.00 95.75 104 CYS A O 1
ATOM 826 N N . THR A 1 105 ? 7.009 2.458 -10.570 1.00 94.12 105 THR A N 1
ATOM 827 C CA . THR A 1 105 ? 6.784 1.891 -9.234 1.00 94.12 105 THR A CA 1
ATOM 828 C C . THR A 1 105 ? 5.293 1.811 -8.907 1.00 94.12 105 THR A C 1
ATOM 830 O O . THR A 1 105 ? 4.849 0.891 -8.232 1.00 94.12 105 THR A O 1
ATOM 833 N N . GLY A 1 106 ? 4.527 2.804 -9.382 1.00 88.81 106 GLY A N 1
ATOM 834 C CA . GLY A 1 106 ? 3.269 3.193 -8.741 1.00 88.81 106 GLY A CA 1
ATOM 835 C C . GLY A 1 106 ? 3.436 3.311 -7.233 1.00 88.81 106 GLY A C 1
ATOM 836 O O . GLY A 1 106 ? 4.544 3.581 -6.773 1.00 88.81 106 GLY A O 1
ATOM 837 N N . ASP A 1 107 ? 2.354 3.131 -6.481 1.00 89.06 107 ASP A N 1
ATOM 838 C CA . ASP A 1 107 ? 2.405 3.209 -5.022 1.00 89.06 107 ASP A CA 1
ATOM 839 C C . ASP A 1 107 ? 3.076 1.937 -4.468 1.00 89.06 107 ASP A C 1
ATOM 841 O O . ASP A 1 107 ? 2.652 0.821 -4.781 1.00 89.06 107 ASP A O 1
ATOM 845 N N . PHE A 1 108 ? 4.137 2.107 -3.676 1.00 95.25 108 PHE A N 1
ATOM 846 C CA . PHE A 1 108 ? 4.973 1.016 -3.159 1.00 95.25 108 PHE A CA 1
ATOM 847 C C . PHE A 1 108 ? 5.588 1.384 -1.802 1.00 95.25 108 PHE A C 1
ATOM 849 O O . PHE A 1 108 ? 5.710 2.570 -1.471 1.00 95.25 108 PHE A O 1
ATOM 856 N N . ARG A 1 109 ? 6.016 0.378 -1.031 1.00 96.62 109 ARG A N 1
ATOM 857 C CA . ARG A 1 109 ? 6.804 0.584 0.192 1.00 96.62 109 ARG A CA 1
ATOM 858 C C . ARG A 1 109 ? 8.030 -0.318 0.219 1.00 96.62 109 ARG A C 1
ATOM 860 O O . ARG A 1 109 ? 7.899 -1.532 0.306 1.00 96.62 109 ARG A O 1
ATOM 867 N N . ALA A 1 110 ? 9.215 0.282 0.213 1.00 96.19 110 ALA A N 1
ATOM 868 C CA . ALA A 1 110 ? 10.501 -0.403 0.290 1.00 96.19 110 ALA A CA 1
ATOM 869 C C . ALA A 1 110 ? 10.956 -0.621 1.746 1.00 96.19 110 ALA A C 1
ATOM 871 O O . ALA A 1 110 ? 12.027 -0.166 2.143 1.00 96.19 110 ALA A O 1
ATOM 872 N N . ASP A 1 111 ? 10.123 -1.289 2.550 1.00 94.25 111 ASP A N 1
ATOM 873 C CA . ASP A 1 111 ? 10.480 -1.698 3.913 1.00 94.25 111 ASP A CA 1
ATOM 874 C C . ASP A 1 111 ? 11.202 -3.064 3.929 1.00 94.25 111 ASP A C 1
ATOM 876 O O . ASP A 1 111 ? 11.537 -3.649 2.894 1.00 94.25 111 ASP A O 1
ATOM 880 N N . THR A 1 112 ? 11.437 -3.620 5.117 1.00 91.62 112 THR A N 1
ATOM 881 C CA . THR A 1 112 ? 12.081 -4.935 5.269 1.00 91.62 112 THR A CA 1
ATOM 882 C C . THR A 1 112 ? 11.320 -6.076 4.579 1.00 91.62 112 THR A C 1
ATOM 884 O O . THR A 1 112 ? 11.954 -7.004 4.071 1.00 91.62 112 THR A O 1
ATOM 887 N N . LYS A 1 113 ? 9.980 -6.019 4.494 1.00 91.75 113 LYS A N 1
ATOM 888 C CA . LYS A 1 113 ? 9.163 -7.034 3.800 1.00 91.75 113 LYS A CA 1
ATOM 889 C C . LYS A 1 113 ? 9.354 -6.965 2.292 1.00 91.75 113 LYS A C 1
ATOM 891 O O . LYS A 1 113 ? 9.346 -8.000 1.627 1.00 91.75 113 LYS A O 1
ATOM 896 N N . PHE A 1 114 ? 9.566 -5.768 1.754 1.00 94.56 114 PHE A N 1
ATOM 897 C CA . PHE A 1 114 ? 9.927 -5.595 0.354 1.00 94.56 114 PHE A CA 1
ATOM 898 C C . PHE A 1 114 ? 11.301 -6.202 0.040 1.00 94.56 114 PHE A C 1
ATOM 900 O O . PHE A 1 114 ? 11.420 -6.999 -0.889 1.00 94.56 114 PHE A O 1
ATOM 907 N N . TYR A 1 115 ? 12.323 -5.923 0.855 1.00 93.50 115 TYR A N 1
ATOM 908 C CA . TYR A 1 115 ? 13.674 -6.462 0.634 1.00 93.50 115 TYR A CA 1
ATOM 909 C C . TYR A 1 115 ? 13.792 -7.977 0.839 1.00 93.50 115 TYR A C 1
ATOM 911 O O . TYR A 1 115 ? 14.664 -8.612 0.244 1.00 93.50 115 TYR A O 1
ATOM 919 N N . ALA A 1 116 ? 12.871 -8.593 1.588 1.00 92.31 116 ALA A N 1
ATOM 920 C CA . ALA A 1 116 ? 12.771 -10.050 1.671 1.00 92.31 116 ALA A CA 1
ATOM 921 C C . ALA A 1 116 ? 12.510 -10.720 0.301 1.00 92.31 116 ALA A C 1
ATOM 923 O O . ALA A 1 116 ? 12.795 -11.907 0.122 1.00 92.31 116 ALA A O 1
ATOM 924 N N . GLN A 1 117 ? 12.025 -9.967 -0.691 1.00 90.69 117 GLN A N 1
ATOM 925 C CA . GLN A 1 117 ? 11.763 -10.433 -2.051 1.00 90.69 117 GLN A CA 1
ATOM 926 C C . GLN A 1 117 ? 13.035 -10.398 -2.915 1.00 90.69 117 GLN A C 1
ATOM 928 O O . GLN A 1 117 ? 13.162 -9.616 -3.859 1.00 90.69 117 GLN A O 1
ATOM 933 N N . LYS A 1 118 ? 13.997 -11.274 -2.604 1.00 90.25 118 LYS A N 1
ATOM 934 C CA . LYS A 1 118 ? 15.339 -11.266 -3.219 1.00 90.25 118 LYS A CA 1
ATOM 935 C C . LYS A 1 118 ? 15.330 -11.274 -4.753 1.00 90.25 118 LYS A C 1
ATOM 937 O O . LYS A 1 118 ? 16.127 -10.570 -5.362 1.00 90.25 118 LYS A O 1
ATOM 942 N N . SER A 1 119 ? 14.428 -12.028 -5.387 1.00 90.00 119 SER A N 1
ATOM 943 C CA . SER A 1 119 ? 14.319 -12.080 -6.855 1.00 90.00 119 SER A CA 1
ATOM 944 C C . SER A 1 119 ? 13.950 -10.728 -7.468 1.00 90.00 119 SER A C 1
ATOM 946 O O . SER A 1 119 ? 14.525 -10.352 -8.486 1.00 90.00 119 SER A O 1
ATOM 948 N N . THR A 1 120 ? 13.039 -9.984 -6.833 1.00 91.94 120 THR A N 1
ATOM 949 C CA . THR A 1 120 ? 12.651 -8.633 -7.257 1.00 91.94 120 THR A CA 1
ATOM 950 C C . THR A 1 120 ? 13.852 -7.696 -7.186 1.00 91.94 120 THR A C 1
ATOM 952 O O . THR A 1 120 ? 14.163 -7.023 -8.164 1.00 91.94 120 THR A O 1
ATOM 955 N N . ILE A 1 121 ? 14.571 -7.693 -6.060 1.00 93.44 121 ILE A N 1
ATOM 956 C CA . ILE A 1 121 ? 15.728 -6.811 -5.855 1.00 93.44 121 ILE A CA 1
ATOM 957 C C . ILE A 1 121 ? 16.846 -7.115 -6.857 1.00 93.44 121 ILE A C 1
ATOM 959 O O . ILE A 1 121 ? 17.340 -6.201 -7.517 1.00 93.44 121 ILE A O 1
ATOM 963 N N . LEU A 1 122 ? 17.196 -8.393 -7.028 1.00 92.75 122 LEU A N 1
ATOM 964 C CA . LEU A 1 122 ? 18.227 -8.816 -7.978 1.00 92.75 122 LEU A CA 1
ATOM 965 C C . LEU A 1 122 ? 17.872 -8.416 -9.412 1.00 92.75 122 LEU A C 1
ATOM 967 O O . LEU A 1 122 ? 18.725 -7.900 -10.133 1.00 92.75 122 LEU A O 1
ATOM 971 N N . LEU A 1 123 ? 16.612 -8.601 -9.818 1.00 94.31 123 LEU A N 1
ATOM 972 C CA . LEU A 1 123 ? 16.156 -8.183 -11.139 1.00 94.31 123 LEU A CA 1
ATOM 973 C C . LEU A 1 123 ? 16.298 -6.667 -11.315 1.00 94.31 123 LEU A C 1
ATOM 975 O O . LEU A 1 123 ? 16.819 -6.217 -12.332 1.00 94.31 123 LEU A O 1
ATOM 979 N N . LEU A 1 124 ? 15.882 -5.867 -10.331 1.00 95.75 124 LEU A N 1
ATOM 980 C CA . LEU A 1 124 ? 15.997 -4.410 -10.406 1.00 95.75 124 LEU A CA 1
ATOM 981 C C . LEU A 1 124 ? 17.465 -3.946 -10.505 1.00 95.75 124 LEU A C 1
ATOM 983 O O . LEU A 1 124 ? 17.766 -3.050 -11.292 1.00 95.75 124 LEU A O 1
ATOM 987 N N . GLN A 1 125 ? 18.385 -4.585 -9.778 1.00 94.81 125 GLN A N 1
ATOM 988 C CA . GLN A 1 125 ? 19.822 -4.261 -9.780 1.00 94.81 125 GLN A CA 1
ATOM 989 C C . GLN A 1 125 ? 20.540 -4.602 -11.097 1.00 94.81 125 GLN A C 1
ATOM 991 O O . GLN A 1 125 ? 21.550 -3.979 -11.443 1.00 94.81 125 GLN A O 1
ATOM 996 N N . GLN A 1 126 ? 20.026 -5.577 -11.851 1.00 94.44 126 GLN A N 1
ATOM 997 C CA . GLN A 1 126 ? 20.566 -5.961 -13.160 1.00 94.44 126 GLN A CA 1
ATOM 998 C C . GLN A 1 126 ? 20.276 -4.924 -14.254 1.00 94.44 126 GLN A C 1
ATOM 1000 O O . GLN A 1 126 ? 20.946 -4.916 -15.288 1.00 94.44 126 GLN A O 1
ATOM 1005 N N . HIS A 1 127 ? 19.308 -4.031 -14.039 1.00 94.88 127 HIS A N 1
ATOM 1006 C CA . HIS A 1 127 ? 18.860 -3.087 -15.053 1.00 94.88 127 HIS A CA 1
ATOM 1007 C C . HIS A 1 127 ? 19.526 -1.718 -14.918 1.00 94.88 127 HIS A C 1
ATOM 1009 O O . HIS A 1 127 ? 19.647 -1.151 -13.835 1.00 94.88 127 HIS A O 1
ATOM 1015 N N . LEU A 1 128 ? 19.883 -1.142 -16.069 1.00 96.50 128 LEU A N 1
ATOM 1016 C CA . LEU A 1 128 ? 20.115 0.291 -16.211 1.00 96.50 128 LEU A CA 1
ATOM 1017 C C . LEU A 1 128 ? 18.832 0.948 -16.727 1.00 96.50 128 LEU A C 1
ATOM 1019 O O . LEU A 1 128 ? 18.568 0.972 -17.931 1.00 96.50 128 LEU A O 1
ATOM 1023 N N . PHE A 1 129 ? 18.039 1.507 -15.819 1.00 96.19 129 PHE A N 1
ATOM 1024 C CA . PHE A 1 129 ? 16.794 2.167 -16.183 1.00 96.19 129 PHE A CA 1
ATOM 1025 C C . PHE A 1 129 ? 17.063 3.487 -16.903 1.00 96.19 129 PHE A C 1
ATOM 1027 O O . PHE A 1 129 ? 17.812 4.361 -16.457 1.00 96.19 129 PHE A O 1
ATOM 1034 N N . LYS A 1 130 ? 16.386 3.698 -18.026 1.00 95.31 130 LYS A N 1
ATOM 1035 C CA . LYS A 1 130 ? 16.342 5.021 -18.638 1.00 95.31 130 LYS A CA 1
ATOM 1036 C C . LYS A 1 130 ? 15.589 5.997 -17.746 1.00 95.31 130 LYS A C 1
ATOM 1038 O O . LYS A 1 130 ? 16.079 7.101 -17.506 1.00 95.31 130 LYS A O 1
ATOM 1043 N N . THR A 1 131 ? 14.418 5.579 -17.280 1.00 93.38 131 THR A N 1
ATOM 1044 C CA . THR A 1 131 ? 13.502 6.400 -16.494 1.00 93.38 131 THR A CA 1
ATOM 1045 C C . THR A 1 131 ? 12.860 5.545 -15.415 1.00 93.38 131 THR A C 1
ATOM 1047 O O . THR A 1 131 ? 12.366 4.457 -15.707 1.00 93.38 131 THR A O 1
ATOM 1050 N N . ILE A 1 132 ? 12.831 6.066 -14.190 1.00 95.81 132 ILE A N 1
ATOM 1051 C CA . ILE A 1 132 ? 11.985 5.548 -13.117 1.00 95.81 132 ILE A CA 1
ATOM 1052 C C . ILE A 1 132 ? 10.860 6.556 -12.866 1.00 95.81 132 ILE A C 1
ATOM 1054 O O . ILE A 1 132 ? 11.113 7.728 -12.571 1.00 95.81 132 ILE A O 1
ATOM 1058 N N . TYR A 1 133 ? 9.619 6.095 -12.994 1.00 94.69 133 TYR A N 1
ATOM 1059 C CA . TYR A 1 133 ? 8.425 6.790 -12.526 1.00 94.69 133 TYR A CA 1
ATOM 1060 C C . TYR A 1 133 ? 8.185 6.379 -11.076 1.00 94.69 133 TYR A C 1
ATOM 1062 O O . TYR A 1 133 ? 7.804 5.242 -10.806 1.00 94.69 133 TYR A O 1
ATOM 1070 N N . LEU A 1 134 ? 8.468 7.302 -10.163 1.00 94.62 134 LEU A N 1
ATOM 1071 C CA . LEU A 1 134 ? 8.643 7.057 -8.738 1.00 94.62 134 LEU A CA 1
ATOM 1072 C C . LEU A 1 134 ? 7.434 7.547 -7.938 1.00 94.62 134 LEU A C 1
ATOM 1074 O O . LEU A 1 134 ? 6.999 8.691 -8.111 1.00 94.62 134 LEU A O 1
ATOM 1078 N N . ASP A 1 135 ? 6.929 6.728 -7.021 1.00 93.88 135 ASP A N 1
ATOM 1079 C CA . ASP A 1 135 ? 6.058 7.212 -5.952 1.00 93.88 135 ASP A CA 1
ATOM 1080 C C . ASP A 1 135 ? 6.854 8.074 -4.976 1.00 93.88 135 ASP A C 1
ATOM 1082 O O . ASP A 1 135 ? 7.749 7.627 -4.266 1.00 93.88 135 ASP A O 1
ATOM 1086 N N . ASN A 1 136 ? 6.507 9.354 -4.974 1.00 92.81 136 ASN A N 1
ATOM 1087 C CA . ASN A 1 136 ? 7.090 10.379 -4.131 1.00 92.81 136 ASN A CA 1
ATOM 1088 C C . ASN A 1 136 ? 6.069 10.962 -3.141 1.00 92.81 136 ASN A C 1
ATOM 1090 O O . ASN A 1 136 ? 6.213 12.113 -2.729 1.00 92.81 136 ASN A O 1
ATOM 1094 N N . THR A 1 137 ? 5.044 10.187 -2.760 1.00 91.31 137 THR A N 1
ATOM 1095 C CA . THR A 1 137 ? 3.930 10.624 -1.897 1.00 91.31 137 THR A CA 1
ATOM 1096 C C . THR A 1 137 ? 4.404 11.280 -0.602 1.00 91.31 137 THR A C 1
ATOM 1098 O O . THR A 1 137 ? 3.886 12.334 -0.229 1.00 91.31 137 THR A O 1
ATOM 1101 N N . TYR A 1 138 ? 5.407 10.697 0.059 1.00 94.25 138 TYR A N 1
ATOM 1102 C CA . TYR A 1 138 ? 5.930 11.189 1.335 1.00 94.25 138 TYR A CA 1
ATOM 1103 C C . TYR A 1 138 ? 7.303 11.852 1.241 1.00 94.25 138 TYR A C 1
ATOM 1105 O O . TYR A 1 138 ? 7.868 12.201 2.271 1.00 94.25 138 TYR A O 1
ATOM 1113 N N . LEU A 1 139 ? 7.826 12.126 0.042 1.00 92.00 139 LEU A N 1
ATOM 1114 C CA . LEU A 1 139 ? 9.174 12.690 -0.111 1.00 92.00 139 LEU A CA 1
ATOM 1115 C C . LEU A 1 139 ? 9.350 14.059 0.580 1.00 92.00 139 LEU A C 1
ATOM 1117 O O . LEU A 1 139 ? 10.450 14.409 0.998 1.00 92.00 139 LEU A O 1
ATOM 1121 N N . LYS A 1 140 ? 8.271 14.839 0.722 1.00 91.06 140 LYS A N 1
ATOM 1122 C CA . LYS A 1 140 ? 8.270 16.128 1.442 1.00 91.06 140 LYS A CA 1
ATOM 1123 C C . LYS A 1 140 ? 8.010 16.007 2.948 1.00 91.06 140 LYS A C 1
ATOM 1125 O O . LYS A 1 140 ? 7.907 17.031 3.619 1.00 91.06 140 LYS A O 1
ATOM 1130 N N . SER A 1 141 ? 7.858 14.794 3.474 1.00 92.31 141 SER A N 1
ATOM 1131 C CA . SER A 1 141 ? 7.656 14.569 4.903 1.00 92.31 141 SER A CA 1
ATOM 1132 C C . SER A 1 141 ? 8.843 15.101 5.702 1.00 92.31 141 SER A C 1
ATOM 1134 O O . SER A 1 141 ? 9.997 14.890 5.327 1.00 92.31 141 SER A O 1
ATOM 1136 N N . ALA A 1 142 ? 8.557 15.775 6.818 1.00 92.31 142 ALA A N 1
ATOM 1137 C CA . ALA A 1 142 ? 9.581 16.135 7.797 1.00 92.31 142 ALA A CA 1
ATOM 1138 C C . ALA A 1 142 ? 10.113 14.884 8.514 1.00 92.31 142 ALA A C 1
ATOM 1140 O O . ALA A 1 142 ? 11.310 14.773 8.771 1.00 92.31 142 ALA A O 1
ATOM 1141 N N . ILE A 1 143 ? 9.235 13.910 8.761 1.00 95.06 143 ILE A N 1
ATOM 1142 C CA . ILE A 1 143 ? 9.594 12.606 9.313 1.00 95.06 143 ILE A CA 1
ATOM 1143 C C . ILE A 1 143 ? 10.295 11.795 8.223 1.00 95.06 143 ILE A C 1
ATOM 1145 O O . ILE A 1 143 ? 9.669 11.474 7.209 1.00 95.06 143 ILE A O 1
ATOM 1149 N N . GLN A 1 144 ? 11.582 11.504 8.432 1.00 94.88 144 GLN A N 1
ATOM 1150 C CA . GLN A 1 144 ? 12.423 10.784 7.468 1.00 94.88 144 GLN A CA 1
ATOM 1151 C C . GLN A 1 144 ? 12.279 9.261 7.556 1.00 94.88 144 GLN A C 1
ATOM 1153 O O . GLN A 1 144 ? 12.462 8.593 6.543 1.00 94.88 144 GLN A O 1
ATOM 1158 N N . GLU A 1 145 ? 11.910 8.737 8.727 1.00 95.19 145 GLU A N 1
ATOM 1159 C CA . GLU A 1 145 ? 11.736 7.307 8.993 1.00 95.19 145 GLU A CA 1
ATOM 1160 C C . GLU A 1 145 ? 10.330 7.013 9.487 1.00 95.19 145 GLU A C 1
ATOM 1162 O O . GLU A 1 145 ? 9.812 7.718 10.352 1.00 95.19 145 GLU A O 1
ATOM 1167 N N . PHE A 1 146 ? 9.709 5.973 8.944 1.00 96.12 146 PHE A N 1
ATOM 1168 C CA . PHE A 1 146 ? 8.368 5.561 9.343 1.00 96.12 146 PHE A CA 1
ATOM 1169 C C . PHE A 1 146 ? 8.440 4.357 10.279 1.00 96.12 146 PHE A C 1
ATOM 1171 O O . PHE A 1 146 ? 9.384 3.571 10.180 1.00 96.12 146 PHE A O 1
ATOM 1178 N N . PRO A 1 147 ? 7.451 4.186 11.172 1.00 96.56 147 PRO A N 1
ATOM 1179 C CA . PRO A 1 147 ? 7.394 2.998 12.007 1.00 96.56 147 PRO A CA 1
ATOM 1180 C C . PRO A 1 147 ? 7.289 1.733 11.149 1.00 96.56 147 PRO A C 1
ATOM 1182 O O . PRO A 1 147 ? 6.687 1.715 10.062 1.00 96.56 147 PRO A O 1
ATOM 1185 N N . SER A 1 148 ? 7.873 0.657 11.663 1.00 95.25 148 SER A N 1
ATOM 1186 C CA . SER A 1 148 ? 7.675 -0.690 11.141 1.00 95.25 148 SER A CA 1
ATOM 1187 C C . SER A 1 148 ? 6.216 -1.123 11.288 1.00 95.25 148 SER A C 1
ATOM 1189 O O . SER A 1 148 ? 5.437 -0.569 12.070 1.00 95.25 148 SER A O 1
ATOM 1191 N N . TYR A 1 149 ? 5.836 -2.154 10.534 1.00 94.44 149 TYR A N 1
ATOM 1192 C CA . TYR A 1 149 ? 4.506 -2.749 10.629 1.00 94.44 149 TYR A CA 1
ATOM 1193 C C . TYR A 1 149 ? 4.183 -3.194 12.064 1.00 94.44 149 TYR A C 1
ATOM 1195 O O . TYR A 1 149 ? 3.072 -2.978 12.548 1.00 94.44 149 TYR A O 1
ATOM 1203 N N . GLU A 1 150 ? 5.155 -3.787 12.754 1.00 96.12 150 GLU A N 1
ATOM 1204 C CA . GLU A 1 150 ? 5.021 -4.334 14.101 1.00 96.12 150 GLU A CA 1
ATOM 1205 C C . GLU A 1 150 ? 4.900 -3.233 15.163 1.00 96.12 150 GLU A C 1
ATOM 1207 O O . GLU A 1 150 ? 4.060 -3.357 16.059 1.00 96.12 150 GLU A O 1
ATOM 1212 N N . GLU A 1 151 ? 5.675 -2.149 15.038 1.00 97.56 151 GLU A N 1
ATOM 1213 C CA . GLU A 1 151 ? 5.572 -0.965 15.904 1.00 97.56 151 GLU A CA 1
ATOM 1214 C C . GLU A 1 151 ? 4.197 -0.310 15.764 1.00 97.56 151 GLU A C 1
ATOM 1216 O O . GLU A 1 151 ? 3.503 -0.126 16.763 1.00 97.56 151 GLU A O 1
ATOM 1221 N N . SER A 1 152 ? 3.746 -0.047 14.532 1.00 98.06 152 SER A N 1
ATOM 1222 C CA . SER A 1 152 ? 2.407 0.495 14.287 1.00 98.06 152 SER A CA 1
ATOM 1223 C C . SER A 1 152 ? 1.312 -0.429 14.817 1.00 98.06 152 SER A C 1
ATOM 1225 O O . SER A 1 152 ? 0.348 0.034 15.421 1.00 98.06 152 SER A O 1
ATOM 1227 N N . LEU A 1 153 ? 1.434 -1.745 14.611 1.00 98.31 153 LEU A N 1
ATOM 1228 C CA . LEU A 1 153 ? 0.461 -2.716 15.108 1.00 98.31 153 LEU A CA 1
ATOM 1229 C C . LEU A 1 153 ? 0.399 -2.715 16.638 1.00 98.31 153 LEU A C 1
ATOM 1231 O O . LEU A 1 153 ? -0.691 -2.769 17.204 1.00 98.31 153 LEU A O 1
ATOM 1235 N N . GLN A 1 154 ? 1.550 -2.661 17.311 1.00 98.50 154 GLN A N 1
ATOM 1236 C CA . GLN A 1 154 ? 1.607 -2.566 18.767 1.00 98.50 154 GLN A CA 1
ATOM 1237 C C . GLN A 1 154 ? 1.021 -1.245 19.270 1.00 98.50 154 GLN A C 1
ATOM 1239 O O . GLN A 1 154 ? 0.263 -1.257 20.236 1.00 98.50 154 GLN A O 1
ATOM 1244 N N . GLU A 1 155 ? 1.294 -0.135 18.592 1.00 98.62 155 GLU A N 1
ATOM 1245 C CA . GLU A 1 155 ? 0.759 1.167 18.983 1.00 98.62 155 GLU A CA 1
ATOM 1246 C C . GLU A 1 155 ? -0.770 1.206 18.898 1.00 98.62 155 GLU A C 1
ATOM 1248 O O . GLU A 1 155 ? -1.441 1.691 19.805 1.00 98.62 155 GLU A O 1
ATOM 1253 N N . VAL A 1 156 ? -1.363 0.587 17.874 1.00 98.44 156 VAL A N 1
ATOM 1254 C CA . VAL A 1 156 ? -2.826 0.448 17.805 1.00 98.44 156 VAL A CA 1
ATOM 1255 C C . VAL A 1 156 ? -3.382 -0.354 18.981 1.00 98.44 156 VAL A C 1
ATOM 1257 O O . VAL A 1 156 ? -4.437 -0.004 19.510 1.00 98.44 156 VAL A O 1
ATOM 1260 N N . VAL A 1 157 ? -2.699 -1.423 19.397 1.00 98.50 157 VAL A N 1
ATOM 1261 C CA . VAL A 1 157 ? -3.106 -2.214 20.570 1.00 98.50 157 VAL A CA 1
ATOM 1262 C C . VAL A 1 157 ? -3.080 -1.352 21.831 1.00 98.50 157 VAL A C 1
ATOM 1264 O O . VAL A 1 157 ? -4.046 -1.379 22.595 1.00 98.50 157 VAL A O 1
ATOM 1267 N N . ASN A 1 158 ? -2.029 -0.550 22.014 1.00 98.56 158 ASN A N 1
ATOM 1268 C CA . ASN A 1 158 ? -1.905 0.374 23.139 1.00 98.56 158 ASN A CA 1
ATOM 1269 C C . ASN A 1 158 ? -3.065 1.383 23.136 1.00 98.56 158 ASN A C 1
ATOM 1271 O O . ASN A 1 158 ? -3.803 1.472 24.117 1.00 98.56 158 ASN A O 1
ATOM 1275 N N . VAL A 1 159 ? -3.327 2.032 21.998 1.00 98.25 159 VAL A N 1
ATOM 1276 C CA . VAL A 1 159 ? -4.434 2.990 21.846 1.00 98.25 159 VAL A CA 1
ATOM 1277 C C . VAL A 1 159 ? -5.798 2.351 22.130 1.00 98.25 159 VAL A C 1
ATOM 1279 O O . VAL A 1 159 ? -6.641 2.966 22.781 1.00 98.25 159 VAL A O 1
ATOM 1282 N N . ILE A 1 160 ? -6.048 1.117 21.677 1.00 98.12 160 ILE A N 1
ATOM 1283 C CA . ILE A 1 160 ? -7.297 0.400 21.995 1.00 98.12 160 ILE A CA 1
ATOM 1284 C C . ILE A 1 160 ? -7.414 0.139 23.502 1.00 98.12 160 ILE A C 1
ATOM 1286 O O . ILE A 1 160 ? -8.518 0.219 24.041 1.00 98.12 160 ILE A O 1
ATOM 1290 N N . SER A 1 161 ? -6.306 -0.179 24.177 1.00 97.25 161 SER A N 1
ATOM 1291 C CA . SER A 1 161 ? -6.301 -0.495 25.611 1.00 97.25 161 SER A CA 1
ATOM 1292 C C . SER A 1 161 ? -6.643 0.708 26.499 1.00 97.25 161 SER A C 1
ATOM 1294 O O . SER A 1 161 ? -7.229 0.533 27.566 1.00 97.25 161 SER A O 1
ATOM 1296 N N . GLU A 1 162 ? -6.356 1.922 26.027 1.00 97.31 162 GLU A N 1
ATOM 1297 C CA . GLU A 1 162 ? -6.705 3.181 26.695 1.00 97.31 162 GLU A CA 1
ATOM 1298 C C . GLU A 1 162 ? -8.175 3.582 26.490 1.00 97.31 162 GLU A C 1
ATOM 1300 O O . GLU A 1 162 ? -8.723 4.391 27.243 1.00 97.31 162 GLU A O 1
ATOM 1305 N N . ILE A 1 163 ? -8.839 3.033 25.467 1.00 97.62 163 ILE A N 1
ATOM 1306 C CA . ILE A 1 163 ? -10.245 3.321 25.175 1.00 97.62 163 ILE A CA 1
ATOM 1307 C C . ILE A 1 163 ? -11.144 2.477 26.097 1.00 97.62 163 ILE A C 1
ATOM 1309 O O . ILE A 1 163 ? -10.984 1.252 26.151 1.00 97.62 163 ILE A O 1
ATOM 1313 N N . PRO A 1 164 ? -12.156 3.073 26.769 1.00 96.62 164 PRO A N 1
ATOM 1314 C CA . PRO A 1 164 ? -13.045 2.330 27.661 1.00 96.62 164 PRO A CA 1
ATOM 1315 C C . PRO A 1 164 ? -13.680 1.110 26.978 1.00 96.62 164 PRO A C 1
ATOM 1317 O O . PRO A 1 164 ? -14.102 1.186 25.820 1.00 96.62 164 PRO A O 1
ATOM 1320 N N . LYS A 1 165 ? -13.783 -0.013 27.702 1.00 93.94 165 LYS A N 1
ATOM 1321 C CA . LYS A 1 165 ? -14.251 -1.302 27.152 1.00 93.94 165 LYS A CA 1
ATOM 1322 C C . LYS A 1 165 ? -15.642 -1.240 26.515 1.00 93.94 165 LYS A C 1
ATOM 1324 O O . LYS A 1 165 ? -15.853 -1.856 25.480 1.00 93.94 165 LYS A O 1
ATOM 1329 N N . GLU A 1 166 ? -16.539 -0.428 27.065 1.00 93.88 166 GLU A N 1
ATOM 1330 C CA . GLU A 1 166 ? -17.905 -0.258 26.545 1.00 93.88 166 GLU A CA 1
ATOM 1331 C C . GLU A 1 166 ? -17.993 0.666 25.317 1.00 93.88 166 GLU A C 1
ATOM 1333 O O . GLU A 1 166 ? -19.053 0.812 24.707 1.00 93.88 166 GLU A O 1
ATOM 1338 N N . SER A 1 167 ? -16.886 1.313 24.937 1.00 96.50 167 SER A N 1
ATOM 1339 C CA . SER A 1 167 ? -16.869 2.235 23.801 1.00 96.50 167 SER A CA 1
ATOM 1340 C C . SER A 1 167 ? -16.819 1.493 22.472 1.00 96.50 167 SER A C 1
ATOM 1342 O O . SER A 1 167 ? -16.089 0.512 22.310 1.00 96.50 167 SER A O 1
ATOM 1344 N N . LYS A 1 168 ? -17.518 2.033 21.473 1.00 96.81 168 LYS A N 1
ATOM 1345 C CA . LYS A 1 168 ? -17.407 1.596 20.077 1.00 96.81 168 LYS A CA 1
ATOM 1346 C C . LYS A 1 168 ? -16.163 2.209 19.446 1.00 96.81 168 LYS A C 1
ATOM 1348 O O . LYS A 1 168 ? -15.881 3.388 19.647 1.00 96.81 168 LYS A O 1
ATOM 1353 N N . ILE A 1 169 ? -15.457 1.442 18.626 1.00 97.81 169 ILE A N 1
ATOM 1354 C CA . ILE A 1 169 ? -14.246 1.888 17.932 1.00 97.81 169 ILE A CA 1
ATOM 1355 C C . ILE A 1 169 ? -14.453 1.736 16.430 1.00 97.81 169 ILE A C 1
ATOM 1357 O O . ILE A 1 169 ? -14.800 0.659 15.947 1.00 97.81 169 ILE A O 1
ATOM 1361 N N . TYR A 1 170 ? -14.204 2.808 15.682 1.00 97.06 170 TYR A N 1
ATOM 1362 C CA . TYR A 1 170 ? -14.196 2.779 14.225 1.00 97.06 170 TYR A CA 1
ATOM 1363 C C . TYR A 1 170 ? -12.796 3.023 13.668 1.00 97.06 170 TYR A C 1
ATOM 1365 O O . TYR A 1 170 ? -12.229 4.099 13.835 1.00 97.06 170 TYR A O 1
ATOM 1373 N N . PHE A 1 171 ? -12.266 2.051 12.934 1.00 96.75 171 PHE A N 1
ATOM 1374 C CA . PHE A 1 171 ? -11.059 2.210 12.135 1.00 96.75 171 PHE A CA 1
ATOM 1375 C C . PHE A 1 171 ? -11.379 2.904 10.814 1.00 96.75 171 PHE A C 1
ATOM 1377 O O . PHE A 1 171 ? -12.114 2.370 9.975 1.00 96.75 171 PHE A O 1
ATOM 1384 N N . ILE A 1 172 ? -10.793 4.081 10.596 1.00 95.12 172 ILE A N 1
ATOM 1385 C CA . ILE A 1 172 ? -10.819 4.731 9.289 1.00 95.12 172 ILE A CA 1
ATOM 1386 C C . ILE A 1 172 ? -9.955 3.919 8.329 1.00 95.12 172 ILE A C 1
ATOM 1388 O O . ILE A 1 172 ? -8.748 3.766 8.510 1.00 95.12 172 ILE A O 1
ATOM 1392 N N . THR A 1 173 ? -10.584 3.445 7.261 1.00 90.44 173 THR A N 1
ATOM 1393 C CA . THR A 1 173 ? -9.943 2.623 6.233 1.00 90.44 173 THR A CA 1
ATOM 1394 C C . THR A 1 173 ? -10.238 3.151 4.832 1.00 90.44 173 THR A C 1
ATOM 1396 O O . THR A 1 173 ? -11.237 3.838 4.579 1.00 90.44 173 THR A O 1
ATOM 1399 N N . ASN A 1 174 ? -9.337 2.834 3.903 1.00 88.56 174 ASN A N 1
ATOM 1400 C CA . ASN A 1 174 ? -9.581 2.988 2.474 1.00 88.56 174 ASN A CA 1
ATOM 1401 C C . ASN A 1 174 ? -10.455 1.827 1.964 1.00 88.56 174 ASN A C 1
ATOM 1403 O O . ASN A 1 174 ? -10.775 0.892 2.702 1.00 88.56 174 ASN A O 1
ATOM 1407 N N . ARG A 1 175 ? -10.867 1.883 0.690 1.00 86.44 175 ARG A N 1
ATOM 1408 C CA . ARG A 1 175 ? -11.688 0.811 0.094 1.00 86.44 175 ARG A CA 1
ATOM 1409 C C . ARG A 1 175 ? -10.940 -0.524 -0.004 1.00 86.44 175 ARG A C 1
ATOM 1411 O O . ARG A 1 175 ? -11.588 -1.553 0.108 1.00 86.44 175 ARG A O 1
ATOM 1418 N N . VAL A 1 176 ? -9.624 -0.465 -0.203 1.00 88.88 176 VAL A N 1
ATOM 1419 C CA . VAL A 1 176 ? -8.674 -1.589 -0.219 1.00 88.88 176 VAL A CA 1
ATOM 1420 C C . VAL A 1 176 ? -7.409 -1.141 0.501 1.00 88.88 176 VAL A C 1
ATOM 1422 O O . VAL A 1 176 ? -7.156 0.065 0.609 1.00 88.88 176 VAL A O 1
ATOM 1425 N N . GLY A 1 177 ? -6.655 -2.104 1.002 1.00 88.69 177 GLY A N 1
ATOM 1426 C CA . GLY A 1 177 ? -5.442 -1.929 1.768 1.00 88.69 177 GLY A CA 1
ATOM 1427 C C . GLY A 1 177 ? -5.678 -2.284 3.226 1.00 88.69 177 GLY A C 1
ATOM 1428 O O . GLY A 1 177 ? -6.785 -2.111 3.770 1.00 88.69 177 GLY A O 1
ATOM 1429 N N . ARG A 1 178 ? -4.596 -2.737 3.866 1.00 90.69 178 ARG A N 1
ATOM 1430 C CA . ARG A 1 178 ? -4.518 -3.047 5.301 1.00 90.69 178 ARG A CA 1
ATOM 1431 C C . ARG A 1 178 ? -5.425 -4.189 5.745 1.00 90.69 178 ARG A C 1
ATOM 1433 O O . ARG A 1 178 ? -5.732 -4.308 6.926 1.00 90.69 178 ARG A O 1
ATOM 1440 N N . GLU A 1 179 ? -5.879 -5.030 4.820 1.00 91.94 179 GLU A N 1
ATOM 1441 C CA . GLU A 1 179 ? -6.656 -6.224 5.142 1.00 91.94 179 GLU A CA 1
ATOM 1442 C C . GLU A 1 179 ? -5.881 -7.103 6.126 1.00 91.94 179 GLU A C 1
ATOM 1444 O O . GLU A 1 179 ? -6.412 -7.428 7.186 1.00 91.94 179 GLU A O 1
ATOM 1449 N N . GLN A 1 180 ? -4.608 -7.388 5.830 1.00 93.50 180 GLN A N 1
ATOM 1450 C CA . GLN A 1 180 ? -3.749 -8.187 6.704 1.00 93.50 180 GLN A CA 1
ATOM 1451 C C . GLN A 1 180 ? -3.505 -7.511 8.061 1.00 93.50 180 GLN A C 1
ATOM 1453 O O . GLN A 1 180 ? -3.590 -8.179 9.087 1.00 93.50 180 GLN A O 1
ATOM 1458 N N . PHE A 1 181 ? -3.329 -6.185 8.085 1.00 96.62 181 PHE A N 1
ATOM 1459 C CA . PHE A 1 181 ? -3.202 -5.421 9.332 1.00 96.62 181 PHE A CA 1
ATOM 1460 C C . PHE A 1 181 ? -4.421 -5.607 10.236 1.00 96.62 181 PHE A C 1
ATOM 1462 O O . PHE A 1 181 ? -4.275 -5.861 11.427 1.00 96.62 181 PHE A O 1
ATOM 1469 N N . LEU A 1 182 ? -5.638 -5.528 9.685 1.00 96.75 182 LEU A N 1
ATOM 1470 C CA . LEU A 1 182 ? -6.857 -5.746 10.467 1.00 96.75 182 LEU A CA 1
ATOM 1471 C C . LEU A 1 182 ? -6.977 -7.197 10.954 1.00 96.75 182 LEU A C 1
ATOM 1473 O O . LEU A 1 182 ? -7.444 -7.423 12.070 1.00 96.75 182 LEU A O 1
ATOM 1477 N N . VAL A 1 183 ? -6.554 -8.175 10.147 1.00 96.62 183 VAL A N 1
ATOM 1478 C CA . VAL A 1 183 ? -6.523 -9.587 10.557 1.00 96.62 183 VAL A CA 1
ATOM 1479 C C . VAL A 1 183 ? -5.559 -9.790 11.729 1.00 96.62 183 VAL A C 1
ATOM 1481 O O . VAL A 1 183 ? -5.932 -10.399 12.732 1.00 96.62 183 VAL A O 1
ATOM 1484 N N . ASP A 1 184 ? -4.339 -9.269 11.628 1.00 97.69 184 ASP A N 1
ATOM 1485 C CA . ASP A 1 184 ? -3.319 -9.415 12.669 1.00 97.69 184 ASP A CA 1
ATOM 1486 C C . ASP A 1 184 ? -3.706 -8.661 13.938 1.00 97.69 184 ASP A C 1
ATOM 1488 O O . ASP A 1 184 ? -3.567 -9.197 15.038 1.00 97.69 184 ASP A O 1
ATOM 1492 N N . LEU A 1 185 ? -4.288 -7.469 13.793 1.00 97.69 185 LEU A N 1
ATOM 1493 C CA . LEU A 1 185 ? -4.841 -6.710 14.906 1.00 97.69 185 LEU A CA 1
ATOM 1494 C C . LEU A 1 185 ? -5.930 -7.504 15.624 1.00 97.69 185 LEU A C 1
ATOM 1496 O O . LEU A 1 185 ? -5.854 -7.653 16.839 1.00 97.69 185 LEU A O 1
ATOM 1500 N N . SER A 1 186 ? -6.900 -8.053 14.884 1.00 96.38 186 SER A N 1
ATOM 1501 C CA . SER A 1 186 ? -7.992 -8.854 15.448 1.00 96.38 186 SER A CA 1
ATOM 1502 C C . SER A 1 186 ? -7.474 -10.050 16.249 1.00 96.38 186 SER A C 1
ATOM 1504 O O . SER A 1 186 ? -7.956 -10.314 17.351 1.00 96.38 186 SER A O 1
ATOM 1506 N N . ARG A 1 187 ? -6.447 -10.741 15.738 1.00 96.75 187 ARG A N 1
ATOM 1507 C CA . ARG A 1 187 ? -5.784 -11.837 16.460 1.00 96.75 187 ARG A CA 1
ATOM 1508 C C . ARG A 1 187 ? -5.086 -11.340 17.724 1.00 96.75 187 ARG A C 1
ATOM 1510 O O . ARG A 1 187 ? -5.225 -11.966 18.770 1.00 96.75 187 ARG A O 1
ATOM 1517 N N . LYS A 1 188 ? -4.356 -10.226 17.629 1.00 97.44 188 LYS A N 1
ATOM 1518 C CA . LYS A 1 188 ? -3.536 -9.684 18.720 1.00 97.44 188 LYS A CA 1
ATOM 1519 C C . LYS A 1 188 ? -4.372 -9.170 19.892 1.00 97.44 188 LYS A C 1
ATOM 1521 O O . LYS A 1 188 ? -3.993 -9.394 21.034 1.00 97.44 188 LYS A O 1
ATOM 1526 N N . ILE A 1 189 ? -5.515 -8.538 19.621 1.00 95.94 189 ILE A N 1
ATOM 1527 C CA . ILE A 1 189 ? -6.446 -8.063 20.662 1.00 95.94 189 ILE A CA 1
ATOM 1528 C C . ILE A 1 189 ? -7.500 -9.106 21.057 1.00 95.94 189 ILE A C 1
ATOM 1530 O O . ILE A 1 189 ? -8.280 -8.856 21.967 1.00 95.94 189 ILE A O 1
ATOM 1534 N N . GLN A 1 190 ? -7.547 -10.252 20.367 1.00 94.31 190 GLN A N 1
ATOM 1535 C CA . GLN A 1 190 ? -8.550 -11.308 20.558 1.00 94.31 190 GLN A CA 1
ATOM 1536 C C . GLN A 1 190 ? -10.011 -10.822 20.426 1.00 94.31 190 GLN A C 1
ATOM 1538 O O . GLN A 1 190 ? -10.928 -11.402 21.004 1.00 94.31 190 GLN A O 1
ATOM 1543 N N . GLU A 1 191 ? -10.249 -9.793 19.609 1.00 92.56 191 GLU A N 1
ATOM 1544 C CA . GLU A 1 191 ? -11.582 -9.272 19.289 1.00 92.56 191 GLU A CA 1
ATOM 1545 C C . GLU A 1 191 ? -11.796 -9.270 17.776 1.00 92.56 191 GLU A C 1
ATOM 1547 O O . GLU A 1 191 ? -10.901 -8.923 17.000 1.00 92.56 191 GLU A O 1
ATOM 1552 N N . ARG A 1 192 ? -13.001 -9.631 17.324 1.00 92.06 192 ARG A N 1
ATOM 1553 C CA . ARG A 1 192 ? -13.327 -9.587 15.894 1.00 92.06 192 ARG A CA 1
ATOM 1554 C C . ARG A 1 192 ? -13.653 -8.169 15.432 1.00 92.06 192 ARG A C 1
ATOM 1556 O O . ARG A 1 192 ? -14.307 -7.401 16.137 1.00 92.06 192 ARG A O 1
ATOM 1563 N N . ILE A 1 193 ? -13.258 -7.862 14.199 1.00 95.75 193 ILE A N 1
ATOM 1564 C CA . ILE A 1 193 ? -13.497 -6.565 13.559 1.00 95.75 193 ILE A CA 1
ATOM 1565 C C . ILE A 1 193 ? -14.621 -6.703 12.530 1.00 95.75 193 ILE A C 1
ATOM 1567 O O . ILE A 1 193 ? -14.575 -7.573 11.659 1.00 95.75 193 ILE A O 1
ATOM 1571 N N . GLY A 1 194 ? -15.620 -5.824 12.614 1.00 95.44 194 GLY A N 1
ATOM 1572 C CA . GLY A 1 194 ? -16.692 -5.732 11.622 1.00 95.44 194 GLY A CA 1
ATOM 1573 C C . GLY A 1 194 ? -16.321 -4.830 10.452 1.00 95.44 194 GLY A C 1
ATOM 1574 O O . GLY A 1 194 ? -15.876 -3.701 10.649 1.00 95.44 194 GLY A O 1
ATOM 1575 N N . LEU A 1 195 ? -16.526 -5.301 9.223 1.00 93.25 195 LEU A N 1
ATOM 1576 C CA . LEU A 1 195 ? -16.221 -4.530 8.017 1.00 93.25 195 LEU A CA 1
ATOM 1577 C C . LEU A 1 195 ? -17.444 -3.762 7.499 1.00 93.25 195 LEU A C 1
ATOM 1579 O O . LEU A 1 195 ? -18.573 -4.254 7.526 1.00 93.25 195 LEU A O 1
ATOM 1583 N N . ASP A 1 196 ? -17.218 -2.566 6.955 1.00 88.56 196 ASP A N 1
ATOM 1584 C CA . ASP A 1 196 ? -18.213 -1.902 6.114 1.00 88.56 196 ASP A CA 1
ATOM 1585 C C . ASP A 1 196 ? -18.452 -2.694 4.820 1.00 88.56 196 ASP A C 1
ATOM 1587 O O . ASP A 1 196 ? -17.594 -3.439 4.350 1.00 88.56 196 ASP A O 1
ATOM 1591 N N . SER A 1 197 ? -19.619 -2.506 4.200 1.00 86.00 197 SER A N 1
ATOM 1592 C CA . SER A 1 197 ? -20.050 -3.318 3.052 1.00 86.00 197 SER A CA 1
ATOM 1593 C C . SER A 1 197 ? -19.068 -3.351 1.878 1.00 86.00 197 SER A C 1
ATOM 1595 O O . SER A 1 197 ? -18.996 -4.362 1.189 1.00 86.00 197 SER A O 1
ATOM 1597 N N . GLY A 1 198 ? -18.326 -2.264 1.632 1.00 85.31 198 GLY A N 1
ATOM 1598 C CA . GLY A 1 198 ? -17.360 -2.244 0.534 1.00 85.31 198 GLY A CA 1
ATOM 1599 C C . GLY A 1 198 ? -16.139 -3.100 0.854 1.00 85.31 198 GLY A C 1
ATOM 1600 O O . GLY A 1 198 ? -15.689 -3.866 0.008 1.00 85.31 198 GLY A O 1
ATOM 1601 N N . ARG A 1 199 ? -15.641 -3.008 2.091 1.00 89.25 199 ARG A N 1
ATOM 1602 C CA . ARG A 1 199 ? -14.526 -3.835 2.562 1.00 89.25 199 ARG A CA 1
ATOM 1603 C C . ARG A 1 199 ? -14.906 -5.297 2.729 1.00 89.25 199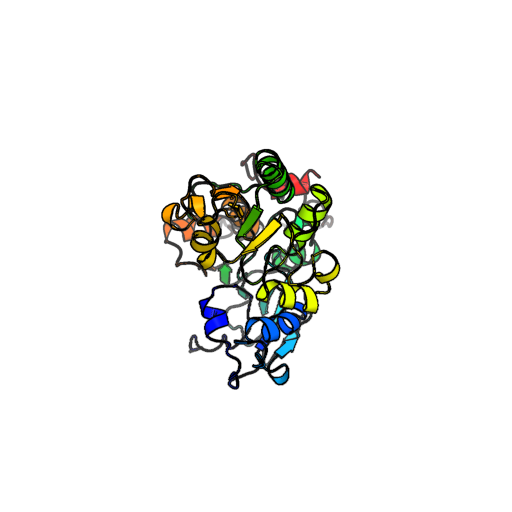 ARG A C 1
ATOM 1605 O O . ARG A 1 199 ? -14.070 -6.149 2.465 1.00 89.25 199 ARG A O 1
ATOM 1612 N N . TRP A 1 200 ? -16.147 -5.592 3.114 1.00 91.88 200 TRP A N 1
ATOM 1613 C CA . TRP A 1 200 ? -16.647 -6.967 3.160 1.00 91.88 200 TRP A CA 1
ATOM 1614 C C . TRP A 1 200 ? -16.532 -7.644 1.791 1.00 91.88 200 TRP A C 1
ATOM 1616 O O . TRP A 1 200 ? -15.908 -8.693 1.689 1.00 91.88 200 TRP A O 1
ATOM 1626 N N . ALA A 1 201 ? -17.023 -6.994 0.730 1.00 90.25 201 ALA A N 1
ATOM 1627 C CA . ALA A 1 201 ? -16.944 -7.537 -0.626 1.00 90.25 201 ALA A CA 1
ATOM 1628 C C . ALA A 1 201 ? -15.491 -7.767 -1.089 1.00 90.25 201 ALA A C 1
ATOM 1630 O O . ALA A 1 201 ? -15.197 -8.763 -1.743 1.00 90.25 201 ALA A O 1
ATOM 1631 N N . VAL A 1 202 ? -14.566 -6.872 -0.716 1.00 90.00 202 VAL A N 1
ATOM 1632 C CA . VAL A 1 202 ? -13.125 -7.042 -0.977 1.00 90.00 202 VAL A CA 1
ATOM 1633 C C . VAL A 1 202 ? -12.557 -8.230 -0.192 1.00 90.00 202 VAL A C 1
ATOM 1635 O O . VAL A 1 202 ? -11.856 -9.064 -0.756 1.00 90.00 202 VAL A O 1
ATOM 1638 N N . ALA A 1 203 ? -12.883 -8.350 1.095 1.00 93.25 203 ALA A N 1
ATOM 1639 C CA . ALA A 1 203 ? -12.429 -9.462 1.925 1.00 93.25 203 ALA A CA 1
ATOM 1640 C C . ALA A 1 203 ? -12.972 -10.815 1.437 1.00 93.25 203 ALA A C 1
ATOM 1642 O O . ALA A 1 203 ? -12.268 -11.815 1.540 1.00 93.25 203 ALA A O 1
ATOM 1643 N N . GLU A 1 204 ? -14.189 -10.866 0.892 1.00 93.25 204 GLU A N 1
ATOM 1644 C CA . GLU A 1 204 ? -14.757 -12.080 0.296 1.00 93.25 204 GLU A CA 1
ATOM 1645 C C . GLU A 1 204 ? -13.966 -12.540 -0.926 1.00 93.25 204 GLU A C 1
ATOM 1647 O O . GLU A 1 204 ? -13.545 -13.696 -0.974 1.00 93.25 204 GLU A O 1
ATOM 1652 N N . VAL A 1 205 ? -13.710 -11.647 -1.888 1.00 93.06 205 VAL A N 1
ATOM 1653 C CA . VAL A 1 205 ? -12.986 -12.026 -3.114 1.00 93.06 205 VAL A CA 1
ATOM 1654 C C . VAL A 1 205 ? -11.518 -12.368 -2.856 1.00 93.06 205 VAL A C 1
ATOM 1656 O O . VAL A 1 205 ? -10.943 -13.144 -3.612 1.00 93.06 205 VAL A O 1
ATOM 1659 N N . LEU A 1 206 ? -10.939 -11.845 -1.771 1.00 92.44 206 LEU A N 1
ATOM 1660 C CA . LEU A 1 206 ? -9.594 -12.187 -1.302 1.00 92.44 206 LEU A CA 1
ATOM 1661 C C . LEU A 1 206 ? -9.552 -13.409 -0.365 1.00 92.44 206 LEU A C 1
ATOM 1663 O O . LEU A 1 206 ? -8.478 -13.792 0.088 1.00 92.44 206 LEU A O 1
ATOM 1667 N N . GLY A 1 207 ? -10.694 -14.021 -0.031 1.00 94.31 207 GLY A N 1
ATOM 1668 C CA . GLY A 1 207 ? -10.747 -15.182 0.871 1.00 94.31 207 GLY A CA 1
ATOM 1669 C C . GLY A 1 207 ? -10.412 -14.873 2.340 1.00 94.31 207 GLY A C 1
ATOM 1670 O O . GLY A 1 207 ? -10.081 -15.777 3.112 1.00 94.31 207 GLY A O 1
ATOM 1671 N N . LEU A 1 208 ? -10.506 -13.605 2.745 1.00 93.00 208 LEU A N 1
ATOM 1672 C CA . LEU A 1 208 ? -10.192 -13.109 4.089 1.00 93.00 208 LEU A CA 1
ATOM 1673 C C . LEU A 1 208 ? -11.430 -12.919 4.976 1.00 93.00 208 LEU A C 1
ATOM 1675 O O . LEU A 1 208 ? -11.283 -12.688 6.176 1.00 93.00 208 LEU A O 1
ATOM 1679 N N . SER A 1 209 ? -12.645 -13.040 4.430 1.00 91.44 209 SER A N 1
ATOM 1680 C CA . SER A 1 209 ? -13.908 -12.794 5.152 1.00 91.44 209 SER A CA 1
ATOM 1681 C C . SER A 1 209 ? -14.048 -13.597 6.453 1.00 91.44 209 SER A C 1
ATOM 1683 O O . SER A 1 209 ? -14.567 -13.074 7.434 1.00 91.44 209 SER A O 1
ATOM 1685 N N . LYS A 1 210 ? -13.496 -14.818 6.513 1.00 91.06 210 LYS A N 1
ATOM 1686 C CA . LYS A 1 210 ? -13.486 -15.686 7.711 1.00 91.06 210 LYS A CA 1
ATOM 1687 C C . LYS A 1 210 ? -12.803 -15.079 8.946 1.00 91.06 210 LYS A C 1
ATOM 1689 O O . LYS A 1 210 ? -12.991 -15.579 10.051 1.00 91.06 210 LYS A O 1
ATOM 1694 N N . HIS A 1 211 ? -11.976 -14.050 8.765 1.00 90.94 211 HIS A N 1
ATOM 1695 C CA . HIS A 1 211 ? -11.280 -13.361 9.854 1.00 90.94 211 HIS A CA 1
ATOM 1696 C C . HIS A 1 211 ? -12.079 -12.185 10.435 1.00 90.94 211 HIS A C 1
ATOM 1698 O O . HIS A 1 211 ? -11.670 -11.609 11.440 1.00 90.94 211 HIS A O 1
ATOM 1704 N N . PHE A 1 212 ? -13.215 -11.839 9.830 1.00 93.06 212 PHE A N 1
ATOM 1705 C CA . PHE A 1 212 ? -14.043 -10.694 10.200 1.00 93.06 212 PHE A CA 1
ATOM 1706 C C . PHE A 1 212 ? -15.443 -11.143 10.631 1.00 93.06 212 PHE A C 1
ATOM 1708 O O . PHE A 1 212 ? -15.824 -12.297 10.439 1.00 93.06 212 PHE A O 1
ATOM 1715 N N . THR A 1 213 ? -16.220 -10.245 11.239 1.00 87.56 213 THR A N 1
ATOM 1716 C CA . THR A 1 213 ? -17.625 -10.543 11.561 1.00 87.56 213 THR A CA 1
ATOM 1717 C C . THR A 1 213 ? -18.554 -10.319 10.385 1.00 87.56 213 THR A C 1
ATOM 1719 O O . THR A 1 213 ? -18.342 -9.418 9.569 1.00 87.56 213 THR A O 1
ATOM 1722 N N . ALA A 1 214 ? -19.619 -11.122 10.336 1.00 70.75 214 ALA A N 1
ATOM 1723 C CA . ALA A 1 214 ? -20.640 -11.006 9.312 1.00 70.75 214 ALA A CA 1
ATOM 1724 C C . ALA A 1 214 ? -21.318 -9.627 9.349 1.00 70.75 214 ALA A C 1
ATOM 1726 O O . ALA A 1 214 ? -21.455 -8.974 10.391 1.00 70.75 214 ALA A O 1
ATOM 1727 N N . LYS A 1 215 ? -21.776 -9.180 8.178 1.00 65.81 215 LYS A N 1
ATOM 1728 C CA . LYS A 1 215 ? -22.456 -7.894 8.020 1.00 65.81 215 LYS A CA 1
ATOM 1729 C C . LYS A 1 215 ? -23.671 -7.807 8.954 1.00 65.81 215 LYS A C 1
ATOM 1731 O O . LYS A 1 215 ? -24.633 -8.547 8.792 1.00 65.81 215 LYS A O 1
ATOM 1736 N N . GLY A 1 216 ? -23.649 -6.844 9.876 1.00 64.31 216 GLY A N 1
ATOM 1737 C CA . GLY A 1 216 ? -24.757 -6.572 10.801 1.00 64.31 216 GLY A CA 1
ATOM 1738 C C . GLY A 1 216 ? -24.567 -7.127 12.214 1.00 64.31 216 GLY A C 1
ATOM 1739 O O . GLY A 1 216 ? -25.292 -6.704 13.110 1.00 64.31 216 GLY A O 1
ATOM 1740 N N . GLU A 1 217 ? -23.560 -7.972 12.454 1.00 76.12 217 GLU A N 1
ATOM 1741 C CA . GLU A 1 217 ? -23.213 -8.389 13.816 1.00 76.12 217 GLU A CA 1
ATOM 1742 C C . GLU A 1 217 ? -22.754 -7.190 14.644 1.00 76.12 217 GLU A C 1
ATOM 1744 O O . GLU A 1 217 ? -21.999 -6.333 14.167 1.00 76.12 217 GLU A O 1
ATOM 1749 N N . ASN A 1 218 ? -23.225 -7.106 15.891 1.00 78.88 218 ASN A N 1
ATOM 1750 C CA . ASN A 1 218 ? -22.856 -6.022 16.784 1.00 78.88 218 ASN A CA 1
ATOM 1751 C C . ASN A 1 218 ? -21.455 -6.243 17.360 1.00 78.88 218 ASN A C 1
ATOM 1753 O O . ASN A 1 218 ? -21.297 -6.894 18.385 1.00 78.88 218 ASN A O 1
ATOM 1757 N N . THR A 1 219 ? -20.443 -5.681 16.701 1.00 90.19 219 THR A N 1
ATOM 1758 C CA . THR A 1 219 ? -19.070 -5.656 17.210 1.00 90.19 219 THR A CA 1
ATOM 1759 C C . THR A 1 219 ? -18.714 -4.313 17.826 1.00 90.19 219 THR A C 1
ATOM 1761 O O . THR A 1 219 ? -19.132 -3.253 17.341 1.00 90.19 219 THR A O 1
ATOM 1764 N N . ARG A 1 220 ? -17.876 -4.370 18.867 1.00 94.25 220 ARG A N 1
ATOM 1765 C CA . ARG A 1 220 ? -17.232 -3.204 19.480 1.00 94.25 220 ARG A CA 1
ATOM 1766 C C . ARG A 1 220 ? -16.370 -2.452 18.465 1.00 94.25 220 ARG A C 1
ATOM 1768 O O . ARG A 1 220 ? -16.437 -1.228 18.394 1.00 94.25 220 ARG A O 1
ATOM 1775 N N . ILE A 1 221 ? -15.612 -3.191 17.652 1.00 96.06 221 ILE A N 1
ATOM 1776 C CA . ILE A 1 221 ? -14.668 -2.648 16.671 1.00 96.06 221 ILE A CA 1
ATOM 1777 C C . ILE A 1 221 ? -15.210 -2.832 15.253 1.00 96.06 221 ILE A C 1
ATOM 1779 O O . ILE A 1 221 ? -15.624 -3.929 14.858 1.00 96.06 221 ILE A O 1
ATOM 1783 N N . ARG A 1 222 ? -15.217 -1.747 14.477 1.00 95.50 222 ARG A N 1
ATOM 1784 C CA . ARG A 1 222 ? -15.727 -1.699 13.103 1.00 95.50 222 ARG A CA 1
ATOM 1785 C C . ARG A 1 222 ? -14.828 -0.873 12.191 1.00 95.50 222 ARG A C 1
ATOM 1787 O O . ARG A 1 222 ? -14.032 -0.075 12.670 1.00 95.50 222 ARG A O 1
ATOM 1794 N N . THR A 1 223 ? -14.972 -1.007 10.877 1.00 95.00 223 THR A N 1
ATOM 1795 C CA . THR A 1 223 ? -14.365 -0.080 9.911 1.00 95.00 223 THR A CA 1
ATOM 1796 C C . THR A 1 223 ? -15.361 0.982 9.457 1.00 95.00 223 THR A C 1
ATOM 1798 O O . THR A 1 223 ? -16.568 0.752 9.375 1.00 95.00 223 THR A O 1
ATOM 1801 N N . CYS A 1 224 ? -14.863 2.171 9.131 1.00 93.62 224 CYS A N 1
ATOM 1802 C CA . CYS A 1 224 ? -15.612 3.179 8.388 1.00 93.62 224 CYS A CA 1
ATOM 1803 C C . CYS A 1 224 ? -14.706 3.884 7.376 1.00 93.62 224 CYS A C 1
ATOM 1805 O O . CYS A 1 224 ? -13.478 3.776 7.413 1.00 93.62 224 CYS A O 1
ATOM 1807 N N . ARG A 1 225 ? -15.311 4.643 6.457 1.00 91.62 225 ARG A N 1
ATOM 1808 C CA . ARG A 1 225 ? -14.557 5.554 5.591 1.00 91.62 225 ARG A CA 1
ATOM 1809 C C . ARG A 1 225 ? -14.354 6.882 6.303 1.00 91.62 225 ARG A C 1
ATOM 1811 O O . ARG A 1 225 ? -15.223 7.340 7.039 1.00 91.62 225 ARG A O 1
ATOM 1818 N N . ARG A 1 226 ? -13.271 7.585 5.966 1.00 91.12 226 ARG A N 1
ATOM 1819 C CA . ARG A 1 226 ? -12.961 8.918 6.520 1.00 91.12 226 ARG A CA 1
ATOM 1820 C C . ARG A 1 226 ? -14.123 9.914 6.416 1.00 91.12 226 ARG A C 1
ATOM 1822 O O . ARG A 1 226 ? -14.388 10.655 7.352 1.00 91.12 226 ARG A O 1
ATOM 1829 N N . ARG A 1 227 ? -14.872 9.892 5.305 1.00 91.06 227 ARG A N 1
ATOM 1830 C CA . ARG A 1 227 ? -16.059 10.752 5.105 1.00 91.06 227 ARG A CA 1
ATOM 1831 C C . ARG A 1 227 ? -17.179 10.511 6.129 1.00 91.06 227 ARG A C 1
ATOM 1833 O O . ARG A 1 227 ? -17.979 11.406 6.370 1.00 91.06 227 ARG A O 1
ATOM 1840 N N . ASP A 1 228 ? -17.227 9.315 6.712 1.00 93.31 228 ASP A N 1
ATOM 1841 C CA . ASP A 1 228 ? -18.253 8.882 7.658 1.00 93.31 228 ASP A CA 1
ATOM 1842 C C . ASP A 1 228 ? -17.796 9.071 9.122 1.00 93.31 228 ASP A C 1
ATOM 1844 O O . ASP A 1 228 ? -18.615 8.988 10.035 1.00 93.31 228 ASP A O 1
ATOM 1848 N N . ALA A 1 229 ? -16.519 9.410 9.358 1.00 93.94 229 ALA A N 1
ATOM 1849 C CA . ALA A 1 229 ? -15.926 9.570 10.690 1.00 93.94 229 ALA A CA 1
ATOM 1850 C C . ALA A 1 229 ? -16.675 10.593 11.562 1.00 93.94 229 ALA A C 1
ATOM 1852 O O . ALA A 1 229 ? -17.053 10.307 12.695 1.00 93.94 229 ALA A O 1
ATOM 1853 N N . ARG A 1 230 ? -16.989 11.774 11.011 1.00 94.00 230 ARG A N 1
ATOM 1854 C CA . ARG A 1 230 ? -17.767 12.802 11.730 1.00 94.00 230 ARG A CA 1
ATOM 1855 C C . ARG A 1 230 ? -19.183 12.342 12.074 1.00 94.00 230 ARG A C 1
ATOM 1857 O O . ARG A 1 230 ? -19.741 12.790 13.067 1.00 94.00 230 ARG A O 1
ATOM 1864 N N . LYS A 1 231 ? -19.782 11.478 11.247 1.00 95.31 231 LYS A N 1
ATOM 1865 C CA . LYS A 1 231 ? -21.126 10.944 11.489 1.00 95.31 231 LYS A CA 1
ATOM 1866 C C . LYS A 1 231 ? -21.105 9.946 12.644 1.00 95.31 231 LYS A C 1
ATOM 1868 O O . LYS A 1 231 ? -21.974 10.038 13.501 1.00 95.31 231 LYS A O 1
ATOM 1873 N N . VAL A 1 232 ? -20.132 9.031 12.676 1.00 94.75 232 VAL A N 1
ATOM 1874 C CA . VAL A 1 232 ? -20.034 8.030 13.75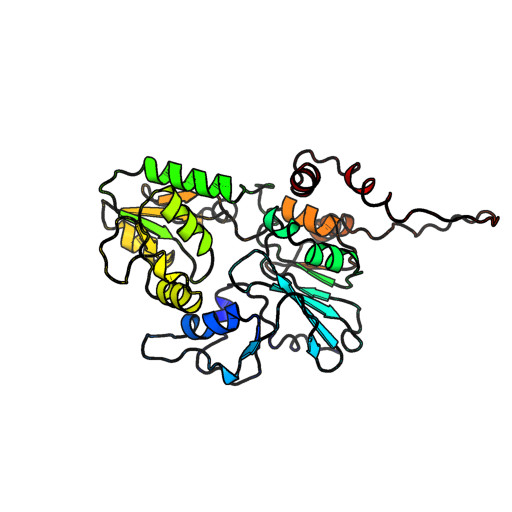4 1.00 94.75 232 VAL A CA 1
ATOM 1875 C C . VAL A 1 232 ? -19.663 8.664 15.097 1.00 94.75 232 VAL A C 1
ATOM 1877 O O . VAL A 1 232 ? -20.181 8.246 16.122 1.00 94.75 232 VAL A O 1
ATOM 1880 N N . LEU A 1 233 ? -18.868 9.739 15.095 1.00 96.81 233 LEU A N 1
ATOM 1881 C CA . LEU A 1 233 ? -18.497 10.476 16.311 1.00 96.81 233 LEU A CA 1
ATOM 1882 C C . LEU A 1 233 ? -19.659 11.235 16.980 1.00 96.81 233 LEU A C 1
ATOM 1884 O O . LEU A 1 233 ? -19.496 11.700 18.107 1.00 96.81 233 LEU A O 1
ATOM 1888 N N . LYS A 1 234 ? -20.830 11.349 16.334 1.00 96.06 234 LYS A N 1
ATOM 1889 C CA . LYS A 1 234 ? -22.036 11.910 16.971 1.00 96.06 234 LYS A CA 1
ATOM 1890 C C . LYS A 1 234 ? -22.553 11.047 18.126 1.00 96.06 234 LYS A C 1
ATOM 1892 O O . LYS A 1 234 ? -23.214 11.578 19.005 1.00 96.06 234 LYS A O 1
ATOM 1897 N N . ASP A 1 235 ? -22.268 9.746 18.114 1.00 95.19 235 ASP A N 1
ATOM 1898 C CA . ASP A 1 235 ? -22.523 8.852 19.246 1.00 95.19 235 ASP A CA 1
ATOM 1899 C C . ASP A 1 235 ? -21.425 9.079 20.298 1.00 95.19 235 ASP A C 1
ATOM 1901 O O . ASP A 1 235 ? -20.245 8.877 20.003 1.00 95.19 235 ASP A O 1
ATOM 1905 N N . GLU A 1 236 ? -21.784 9.541 21.498 1.00 92.94 236 GLU A N 1
ATOM 1906 C CA . GLU A 1 236 ? -20.845 9.934 22.563 1.00 92.94 236 GLU A CA 1
ATOM 1907 C C . GLU A 1 236 ? -19.933 8.789 23.028 1.00 92.94 236 GLU A C 1
ATOM 1909 O O . GLU A 1 236 ? -18.777 9.030 23.375 1.00 92.94 236 GLU A O 1
ATOM 1914 N N . GLY A 1 237 ? -20.393 7.539 22.922 1.00 95.19 237 GLY A N 1
ATOM 1915 C CA . GLY A 1 237 ? -19.616 6.342 23.262 1.00 95.19 237 GLY A CA 1
ATOM 1916 C C . GLY A 1 237 ? -18.679 5.855 22.152 1.00 95.19 237 GLY A C 1
ATOM 1917 O O . GLY A 1 237 ? -18.202 4.724 22.212 1.00 95.19 237 GLY A O 1
ATOM 1918 N N . THR A 1 238 ? -18.456 6.648 21.098 1.00 97.31 238 THR A N 1
ATOM 1919 C CA . THR A 1 238 ? -17.674 6.233 19.921 1.00 97.31 238 THR A CA 1
ATOM 1920 C C . THR A 1 238 ? -16.305 6.908 19.835 1.00 97.31 238 THR A C 1
ATOM 1922 O O . THR A 1 238 ? -16.178 8.122 19.986 1.00 97.31 238 THR A O 1
ATOM 1925 N N . PHE A 1 239 ? -15.287 6.122 19.498 1.00 98.38 239 PHE A N 1
ATOM 1926 C CA . PHE A 1 239 ? -13.939 6.564 19.160 1.00 98.38 239 PHE A CA 1
ATOM 1927 C C . PHE A 1 239 ? -13.611 6.208 17.716 1.00 98.38 239 PHE A C 1
ATOM 1929 O O . PHE A 1 239 ? -14.163 5.269 17.137 1.00 98.38 239 PHE A O 1
ATOM 1936 N N . VAL A 1 240 ? -12.694 6.967 17.128 1.00 98.00 240 VAL A N 1
ATOM 1937 C CA . VAL A 1 240 ? -12.205 6.722 15.774 1.00 98.00 240 VAL A CA 1
ATOM 1938 C C . VAL A 1 240 ? -10.690 6.613 15.797 1.00 98.00 240 VAL A C 1
ATOM 1940 O O . VAL A 1 240 ? -10.028 7.485 16.351 1.00 98.00 240 VAL A O 1
ATOM 1943 N N . ILE A 1 241 ? -10.150 5.570 15.171 1.00 97.81 241 ILE A N 1
ATOM 1944 C CA . ILE A 1 241 ? -8.710 5.375 15.001 1.00 97.81 241 ILE A CA 1
ATOM 1945 C C . ILE A 1 241 ? -8.377 5.477 13.514 1.00 97.81 241 ILE A C 1
ATOM 1947 O O . ILE A 1 241 ? -9.008 4.834 12.673 1.00 97.81 241 ILE A O 1
ATOM 1951 N N . GLU A 1 242 ? -7.389 6.292 13.172 1.00 95.88 242 GLU A N 1
ATOM 1952 C CA . GLU A 1 242 ? -6.909 6.478 11.807 1.00 95.88 242 GLU A CA 1
ATOM 1953 C C . GLU A 1 242 ? -5.440 6.067 11.707 1.00 95.88 242 GLU A C 1
ATOM 1955 O O . GLU A 1 242 ? -4.574 6.729 12.265 1.00 95.88 242 GLU A O 1
ATOM 1960 N N . LEU A 1 243 ? -5.156 4.991 10.969 1.00 95.00 243 LEU A N 1
ATOM 1961 C CA . LEU A 1 243 ? -3.779 4.572 10.686 1.00 95.00 243 LEU A CA 1
ATOM 1962 C C . LEU A 1 243 ? -3.248 5.420 9.528 1.00 95.00 243 LEU A C 1
ATOM 1964 O O . LEU A 1 243 ? -3.736 5.269 8.403 1.00 95.00 243 LEU A O 1
ATOM 1968 N N . THR A 1 244 ? -2.343 6.366 9.749 1.00 94.00 244 THR A N 1
ATOM 1969 C CA . THR A 1 244 ? -1.896 7.247 8.663 1.00 94.00 244 THR A CA 1
ATOM 1970 C C . THR A 1 244 ? -0.669 8.076 9.018 1.00 94.00 244 THR A C 1
ATOM 1972 O O . THR A 1 244 ? -0.647 8.732 10.048 1.00 94.00 244 THR A O 1
ATOM 1975 N N . MET A 1 245 ? 0.277 8.186 8.084 1.00 94.81 245 MET A N 1
ATOM 1976 C CA . MET A 1 245 ? 1.305 9.239 8.113 1.00 94.81 245 MET A CA 1
ATOM 1977 C C . MET A 1 245 ? 0.808 10.577 7.538 1.00 94.81 245 MET A C 1
ATOM 1979 O O . MET A 1 245 ? 1.521 11.578 7.556 1.00 94.81 245 MET A O 1
ATOM 1983 N N . LEU A 1 246 ? -0.416 10.639 6.986 1.00 90.56 246 LEU A N 1
ATOM 1984 C CA . LEU A 1 246 ? -0.942 11.848 6.332 1.00 90.56 246 LEU A CA 1
ATOM 1985 C C . LEU A 1 246 ? -1.045 13.048 7.283 1.00 90.56 246 LEU A C 1
ATOM 1987 O O . LEU A 1 246 ? -0.931 14.180 6.816 1.00 90.56 246 LEU A O 1
ATOM 1991 N N . GLY A 1 247 ? -1.243 12.813 8.585 1.00 88.44 247 GLY A N 1
ATOM 1992 C CA . GLY A 1 247 ? -1.306 13.874 9.595 1.00 88.44 247 GLY A CA 1
ATOM 1993 C C . GLY A 1 247 ? -0.049 14.746 9.614 1.00 88.44 247 GLY A C 1
ATOM 1994 O O . GLY A 1 247 ? -0.161 15.960 9.746 1.00 88.44 247 GLY A O 1
ATOM 1995 N N . HIS A 1 248 ? 1.116 14.151 9.351 1.00 89.56 248 HIS A N 1
ATOM 1996 C CA . HIS A 1 248 ? 2.408 14.845 9.317 1.00 89.56 248 HIS A CA 1
ATOM 1997 C C . HIS A 1 248 ? 2.625 15.685 8.056 1.00 89.56 248 HIS A C 1
ATOM 1999 O O . HIS A 1 248 ? 3.379 16.651 8.076 1.00 89.56 248 HIS A O 1
ATOM 2005 N N . LEU A 1 249 ? 1.945 15.352 6.954 1.00 87.94 249 LEU A N 1
ATOM 2006 C CA . LEU A 1 249 ? 1.979 16.147 5.721 1.00 87.94 249 LEU A CA 1
ATOM 2007 C C . LEU A 1 249 ? 0.884 17.213 5.682 1.00 87.94 249 LEU A C 1
ATOM 2009 O O . LEU A 1 249 ? 1.076 18.311 5.163 1.00 87.94 249 LEU A O 1
ATOM 2013 N N . LYS A 1 250 ? -0.315 16.846 6.138 1.00 89.56 250 LYS A N 1
ATOM 2014 C CA . LYS A 1 250 ? -1.536 17.647 6.038 1.00 89.56 250 LYS A CA 1
ATOM 2015 C C . LYS A 1 250 ? -2.345 17.480 7.329 1.00 89.56 250 LYS A C 1
ATOM 2017 O O . LYS A 1 250 ? -3.347 16.761 7.315 1.00 89.56 250 LYS A O 1
ATOM 2022 N N . PRO A 1 251 ? -1.986 18.181 8.420 1.00 86.25 251 PRO A N 1
ATOM 2023 C CA . PRO A 1 251 ? -2.676 18.059 9.710 1.00 86.25 251 PRO A CA 1
ATOM 2024 C C . PRO A 1 251 ? -4.188 18.313 9.622 1.00 86.25 251 PRO A C 1
ATOM 2026 O O . PRO A 1 251 ? -4.990 17.678 10.300 1.00 86.25 251 PRO A O 1
ATOM 2029 N N . ASN A 1 252 ? -4.609 19.189 8.709 1.00 88.12 252 ASN A N 1
ATOM 2030 C CA . ASN A 1 252 ? -6.022 19.516 8.497 1.00 88.12 252 ASN A CA 1
ATOM 2031 C C . ASN A 1 252 ? -6.796 18.462 7.678 1.00 88.12 252 ASN A C 1
ATOM 2033 O O . ASN A 1 252 ? -8.010 18.584 7.521 1.00 88.12 252 ASN A O 1
ATOM 2037 N N . ALA A 1 253 ? -6.117 17.453 7.120 1.00 86.25 253 ALA A N 1
ATOM 2038 C CA . ALA A 1 253 ? -6.738 16.398 6.317 1.00 86.25 253 ALA A CA 1
ATOM 2039 C C . ALA A 1 253 ? -7.201 15.189 7.147 1.00 86.25 253 ALA A C 1
ATOM 2041 O O . ALA A 1 253 ? -8.013 14.398 6.657 1.00 86.25 253 ALA A O 1
ATOM 2042 N N . ILE A 1 254 ? -6.698 15.042 8.376 1.00 89.44 254 ILE A N 1
ATOM 2043 C CA . ILE A 1 254 ? -7.112 13.985 9.306 1.00 89.44 254 ILE A CA 1
ATOM 2044 C C . ILE A 1 254 ? -8.313 14.426 10.148 1.00 89.44 254 ILE A C 1
ATOM 2046 O O . ILE A 1 254 ? -8.663 15.607 10.224 1.00 89.44 254 ILE A O 1
ATOM 2050 N N . THR A 1 255 ? -8.985 13.460 10.770 1.00 88.69 255 THR A N 1
ATOM 2051 C CA . THR A 1 255 ? -10.169 13.739 11.592 1.00 88.69 255 THR A CA 1
ATOM 2052 C C . THR A 1 255 ? -9.782 14.453 12.891 1.00 88.69 255 THR A C 1
ATOM 2054 O O . THR A 1 255 ? -9.255 13.835 13.807 1.00 88.69 255 THR A O 1
ATOM 2057 N N . GLN A 1 256 ? -10.096 15.746 12.990 1.00 90.19 256 GLN A N 1
ATOM 2058 C CA . GLN A 1 256 ? -9.863 16.557 14.191 1.00 90.19 256 GLN A CA 1
ATOM 2059 C C . GLN A 1 256 ? -11.031 16.416 15.179 1.00 90.19 256 GLN A C 1
ATOM 2061 O O . GLN A 1 256 ? -12.116 16.951 14.937 1.00 90.19 256 GLN A O 1
ATOM 2066 N N . HIS A 1 257 ? -10.840 15.654 16.261 1.00 94.75 257 HIS A N 1
ATOM 2067 C CA . HIS A 1 257 ? -11.842 15.451 17.313 1.00 94.75 257 HIS A CA 1
ATOM 2068 C C . HIS A 1 257 ? -11.212 14.883 18.598 1.00 94.75 257 HIS A C 1
ATOM 2070 O O . HIS A 1 257 ? -10.317 14.047 18.521 1.00 94.75 257 HIS A O 1
ATOM 2076 N N . ALA A 1 258 ? -11.738 15.231 19.781 1.00 95.06 258 ALA A N 1
ATOM 2077 C CA . ALA A 1 258 ? -11.211 14.759 21.074 1.00 95.06 258 ALA A CA 1
ATOM 2078 C C . ALA A 1 258 ? -11.252 13.225 21.258 1.00 95.06 258 ALA A C 1
ATOM 2080 O O . ALA A 1 258 ? -10.481 12.665 22.033 1.00 95.06 258 ALA A O 1
ATOM 2081 N N . ARG A 1 259 ? -12.138 12.538 20.525 1.00 97.38 259 ARG A N 1
ATOM 2082 C CA . ARG A 1 259 ? -12.280 11.064 20.470 1.00 97.38 259 ARG A CA 1
ATOM 2083 C C . ARG A 1 259 ? -11.721 10.436 19.181 1.00 97.38 259 ARG A C 1
ATOM 2085 O O . ARG A 1 259 ? -12.007 9.280 18.884 1.00 97.38 259 ARG A O 1
ATOM 2092 N N . ALA A 1 260 ? -10.968 11.201 18.390 1.00 96.75 260 ALA A N 1
ATOM 2093 C CA . ALA A 1 260 ? -10.187 10.673 17.277 1.00 96.75 260 ALA A CA 1
ATOM 2094 C C . ALA A 1 260 ? -8.736 10.445 17.726 1.00 96.75 260 ALA A C 1
ATOM 2096 O O . ALA A 1 260 ? -8.187 11.225 18.507 1.00 96.75 260 ALA A O 1
ATOM 2097 N N . ARG A 1 261 ? -8.128 9.359 17.258 1.00 96.31 261 ARG A N 1
ATOM 2098 C CA . ARG A 1 261 ? -6.726 9.003 17.490 1.00 96.31 261 ARG A CA 1
ATOM 2099 C C . ARG A 1 261 ? -6.084 8.704 16.144 1.00 96.31 261 ARG A C 1
ATOM 2101 O O . ARG A 1 261 ? -6.649 7.952 15.352 1.00 96.31 261 ARG A O 1
ATOM 2108 N N . ALA A 1 262 ? -4.936 9.310 15.875 1.00 95.38 262 ALA A N 1
ATOM 2109 C CA . ALA A 1 262 ? -4.113 8.954 14.730 1.00 95.38 262 ALA A CA 1
ATOM 2110 C C . ALA A 1 262 ? -2.989 8.041 15.220 1.00 95.38 262 ALA A C 1
ATOM 2112 O O . ALA A 1 262 ? -2.395 8.325 16.256 1.00 95.38 262 ALA A O 1
ATOM 2113 N N . VAL A 1 263 ? -2.735 6.960 14.492 1.00 97.25 263 VAL A N 1
ATOM 2114 C CA . VAL A 1 263 ? -1.583 6.085 14.720 1.00 97.25 263 VAL A CA 1
ATOM 2115 C C . VAL A 1 263 ? -0.741 6.085 13.457 1.00 97.25 263 VAL A C 1
ATOM 2117 O O . VAL A 1 263 ? -1.262 5.901 12.352 1.00 97.25 263 VAL A O 1
ATOM 2120 N N . ASP A 1 264 ? 0.555 6.296 13.625 1.00 96.94 264 ASP A N 1
ATOM 2121 C CA . ASP A 1 264 ? 1.502 6.374 12.525 1.00 96.94 264 ASP A CA 1
ATOM 2122 C C . ASP A 1 264 ? 1.646 5.009 11.852 1.00 96.94 264 ASP A C 1
ATOM 2124 O O . ASP A 1 264 ? 1.982 4.008 12.480 1.00 96.94 264 ASP A O 1
ATOM 2128 N N . TYR A 1 265 ? 1.326 4.968 10.561 1.00 96.38 265 TYR A N 1
ATOM 2129 C CA . TYR A 1 265 ? 1.426 3.792 9.700 1.00 96.38 265 TYR A CA 1
ATOM 2130 C C . TYR A 1 265 ? 1.365 4.236 8.237 1.00 96.38 265 TYR A C 1
ATOM 2132 O O . TYR A 1 265 ? 0.563 5.107 7.870 1.00 96.38 265 TYR A O 1
ATOM 2140 N N . SER A 1 266 ? 2.172 3.606 7.387 1.00 94.94 266 SER A N 1
ATOM 2141 C CA . SER A 1 266 ? 2.225 3.896 5.958 1.00 94.94 266 SER A CA 1
ATOM 2142 C C . SER A 1 266 ? 2.256 2.615 5.136 1.00 94.94 266 SER A C 1
ATOM 2144 O O . SER A 1 266 ? 2.970 1.677 5.466 1.00 94.94 266 SER A O 1
ATOM 2146 N N . ASP A 1 267 ? 1.526 2.615 4.025 1.00 93.12 267 ASP A N 1
ATOM 2147 C CA . ASP A 1 267 ? 1.694 1.635 2.946 1.00 93.12 267 ASP A CA 1
ATOM 2148 C C . ASP A 1 267 ? 2.623 2.193 1.840 1.00 93.12 267 ASP A C 1
ATOM 2150 O O . ASP A 1 267 ? 2.725 1.622 0.765 1.00 93.12 267 ASP A O 1
ATOM 2154 N N . HIS A 1 268 ? 3.267 3.341 2.076 1.00 94.81 268 HIS A N 1
ATOM 2155 C CA . HIS A 1 268 ? 4.196 4.015 1.162 1.00 94.81 268 HIS A CA 1
ATOM 2156 C C . HIS A 1 268 ? 5.560 4.215 1.821 1.00 94.81 268 HIS A C 1
ATOM 2158 O O . HIS A 1 268 ? 5.619 4.363 3.048 1.00 94.81 268 HIS A O 1
ATOM 2164 N N . CYS A 1 269 ? 6.608 4.336 1.005 1.00 96.62 269 CYS A N 1
ATOM 2165 C CA . CYS A 1 269 ? 7.961 4.643 1.468 1.00 96.62 269 CYS A CA 1
ATOM 2166 C C . CYS A 1 269 ? 8.025 5.894 2.363 1.00 96.62 269 CYS A C 1
ATOM 2168 O O . CYS A 1 269 ? 7.479 6.950 2.019 1.00 96.62 269 CYS A O 1
ATOM 2170 N N . SER A 1 270 ? 8.778 5.802 3.459 1.00 97.31 270 SER A N 1
ATOM 2171 C CA . SER A 1 270 ? 9.385 6.962 4.117 1.00 97.31 270 SER A CA 1
ATOM 2172 C C . SER A 1 270 ? 10.383 7.653 3.170 1.00 97.31 270 SER A C 1
ATOM 2174 O O . SER A 1 270 ? 10.834 7.050 2.187 1.00 97.31 270 SER A O 1
ATOM 2176 N N . PRO A 1 271 ? 10.770 8.918 3.425 1.00 96.31 271 PRO A N 1
ATOM 2177 C CA . PRO A 1 271 ? 11.849 9.555 2.675 1.00 96.31 271 PRO A CA 1
ATOM 2178 C C . PRO A 1 271 ? 13.137 8.726 2.619 1.00 96.31 271 PRO A C 1
ATOM 2180 O O . PRO A 1 271 ? 13.761 8.664 1.562 1.00 96.31 271 PRO A O 1
ATOM 2183 N N . ASN A 1 272 ? 13.533 8.077 3.716 1.00 96.38 272 ASN A N 1
ATOM 2184 C CA . ASN A 1 272 ? 14.756 7.279 3.749 1.00 96.38 272 ASN A CA 1
ATOM 2185 C C . ASN A 1 272 ? 14.589 5.902 3.100 1.00 96.38 272 ASN A C 1
ATOM 2187 O O . ASN A 1 272 ? 15.463 5.527 2.328 1.00 96.38 272 ASN A O 1
ATOM 2191 N N . GLU A 1 273 ? 13.454 5.215 3.282 1.00 97.62 273 GLU A N 1
ATOM 2192 C CA . GLU A 1 273 ? 13.129 3.985 2.534 1.00 97.62 273 GLU A CA 1
ATOM 2193 C C . GLU A 1 273 ? 13.210 4.242 1.013 1.00 97.62 273 GLU A C 1
ATOM 2195 O O . GLU A 1 273 ? 13.714 3.412 0.256 1.00 97.62 273 GLU A O 1
ATOM 2200 N N . LEU A 1 274 ? 12.780 5.426 0.552 1.00 96.44 274 LEU A N 1
ATOM 2201 C CA . LEU A 1 274 ? 12.865 5.819 -0.858 1.00 96.44 274 LEU A CA 1
ATOM 2202 C C . LEU A 1 274 ? 14.308 6.071 -1.327 1.00 96.44 274 LEU A C 1
ATOM 2204 O O . LEU A 1 274 ? 14.660 5.694 -2.446 1.00 96.44 274 LEU A O 1
ATOM 2208 N N . ARG A 1 275 ? 15.138 6.724 -0.503 1.00 96.38 275 ARG A N 1
ATOM 2209 C CA . ARG A 1 275 ? 16.560 6.959 -0.813 1.00 96.38 275 ARG A CA 1
ATOM 2210 C C . ARG A 1 275 ? 17.335 5.650 -0.866 1.00 96.38 275 ARG A C 1
ATOM 2212 O O . ARG A 1 275 ? 18.072 5.434 -1.822 1.00 96.38 275 ARG A O 1
ATOM 2219 N N . ASP A 1 276 ? 17.108 4.785 0.114 1.00 95.75 276 ASP A N 1
ATOM 2220 C CA . ASP A 1 276 ? 17.644 3.430 0.182 1.00 95.75 276 ASP A CA 1
ATOM 2221 C C . ASP A 1 276 ? 17.268 2.634 -1.074 1.00 95.75 276 ASP A C 1
ATOM 2223 O O . ASP A 1 276 ? 18.126 2.073 -1.747 1.00 95.75 276 ASP A O 1
ATOM 2227 N N . PHE A 1 277 ? 15.994 2.652 -1.466 1.00 96.94 277 PHE A N 1
ATOM 2228 C CA . PHE A 1 277 ? 15.560 1.974 -2.683 1.00 96.94 277 PHE A CA 1
ATOM 2229 C C . PHE A 1 277 ? 16.310 2.471 -3.927 1.00 96.94 277 PHE A C 1
ATOM 2231 O O . PHE A 1 277 ? 16.768 1.667 -4.735 1.00 96.94 277 PHE A O 1
ATOM 2238 N N . LEU A 1 278 ? 16.462 3.790 -4.086 1.00 96.88 278 LEU A N 1
ATOM 2239 C CA . LEU A 1 278 ? 17.157 4.372 -5.236 1.00 96.88 278 LEU A CA 1
ATOM 2240 C C . LEU A 1 278 ? 18.669 4.125 -5.215 1.00 96.88 278 LEU A C 1
ATOM 2242 O O . LEU A 1 278 ? 19.252 3.975 -6.290 1.00 96.88 278 LEU A O 1
ATOM 2246 N N . SER A 1 279 ? 19.295 4.055 -4.037 1.00 95.50 279 SER A N 1
ATOM 2247 C CA . SER A 1 279 ? 20.74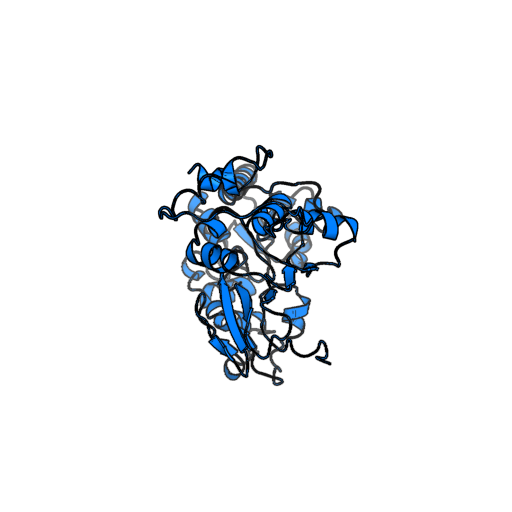0 3.820 -3.908 1.00 95.50 279 SER A CA 1
ATOM 2248 C C . SER A 1 279 ? 21.172 2.432 -4.375 1.00 95.50 279 SER A C 1
ATOM 2250 O O . SER A 1 279 ? 22.340 2.208 -4.672 1.00 95.50 279 SER A O 1
ATOM 2252 N N . LEU A 1 280 ? 20.221 1.510 -4.520 1.00 94.62 280 LEU A N 1
ATOM 2253 C CA . LEU A 1 280 ? 20.453 0.177 -5.063 1.00 94.62 280 LEU A CA 1
ATOM 2254 C C . LEU A 1 280 ? 20.323 0.113 -6.593 1.00 94.62 280 LEU A C 1
ATOM 2256 O O . LEU A 1 280 ? 20.589 -0.936 -7.177 1.00 94.62 280 LEU A O 1
ATOM 2260 N N . LEU A 1 281 ? 19.894 1.190 -7.262 1.00 96.12 281 LEU A N 1
ATOM 2261 C CA . LEU A 1 281 ? 19.493 1.153 -8.671 1.00 96.12 281 LEU A CA 1
ATOM 2262 C C . LEU A 1 281 ? 20.373 2.010 -9.582 1.00 96.12 281 LEU A C 1
ATOM 2264 O O . LEU A 1 281 ? 20.834 3.103 -9.244 1.00 96.12 281 LEU A O 1
ATOM 2268 N N . LYS A 1 282 ? 20.522 1.542 -10.823 1.00 96.19 282 LYS A N 1
ATOM 2269 C CA . LYS A 1 282 ? 21.168 2.276 -11.916 1.00 96.19 282 LYS A CA 1
ATOM 2270 C C . LYS A 1 282 ? 20.089 2.935 -12.769 1.00 96.19 282 LYS A C 1
ATOM 2272 O O . LYS A 1 282 ? 19.290 2.242 -13.396 1.00 96.19 282 LYS A O 1
ATOM 2277 N N . PHE A 1 283 ? 20.046 4.264 -12.824 1.00 96.31 283 PHE A N 1
ATOM 2278 C CA . PHE A 1 283 ? 19.030 4.986 -13.586 1.00 96.31 283 PHE A CA 1
ATOM 2279 C C . PHE A 1 283 ? 19.507 6.340 -14.110 1.00 96.31 283 PHE A C 1
ATOM 2281 O O . PHE A 1 283 ? 20.329 7.017 -13.506 1.00 96.31 283 PHE A O 1
ATOM 2288 N N . ARG A 1 284 ? 18.956 6.778 -15.250 1.00 94.75 284 ARG A N 1
ATOM 2289 C CA . ARG A 1 284 ? 19.318 8.074 -15.858 1.00 94.75 284 ARG A CA 1
ATOM 2290 C C . ARG A 1 284 ? 18.355 9.205 -15.514 1.00 94.75 284 ARG A C 1
ATOM 2292 O O . ARG A 1 284 ? 18.784 10.357 -15.439 1.00 94.75 284 ARG A O 1
ATOM 2299 N N . GLN A 1 285 ? 17.063 8.922 -15.362 1.00 93.19 285 GLN A N 1
ATOM 2300 C CA . GLN A 1 285 ? 16.016 9.924 -15.132 1.00 93.19 285 GLN A CA 1
ATOM 2301 C C . GLN A 1 285 ? 15.039 9.469 -14.048 1.00 93.19 285 GLN A C 1
ATOM 2303 O O . GLN A 1 285 ? 14.712 8.288 -13.965 1.00 93.19 285 GLN A O 1
ATOM 2308 N N . LEU A 1 286 ? 14.532 10.434 -13.280 1.00 95.00 286 LEU A N 1
ATOM 2309 C CA . LEU A 1 286 ? 13.472 10.246 -12.292 1.00 95.00 286 LEU A CA 1
ATOM 2310 C C . LEU A 1 286 ? 12.294 11.158 -12.618 1.00 95.00 286 LEU A C 1
ATOM 2312 O O . LEU A 1 286 ? 12.486 12.324 -12.967 1.00 95.00 286 LEU A O 1
ATOM 2316 N N . VAL A 1 287 ? 11.081 10.634 -12.471 1.00 92.00 287 VAL A N 1
ATOM 2317 C CA . VAL A 1 287 ? 9.830 11.385 -12.614 1.00 92.00 287 VAL A CA 1
ATOM 2318 C C . VAL A 1 287 ? 8.934 11.064 -11.422 1.00 92.00 287 VAL A C 1
ATOM 2320 O O . VAL A 1 287 ? 8.604 9.906 -11.200 1.00 92.00 287 VAL A O 1
ATOM 2323 N N . GLY A 1 288 ? 8.530 12.078 -10.654 1.00 89.38 288 GLY A N 1
ATOM 2324 C CA . GLY A 1 288 ? 7.601 11.902 -9.533 1.00 89.38 288 GLY A CA 1
ATOM 2325 C C . GLY A 1 288 ? 6.157 11.696 -10.001 1.00 89.38 288 GLY A C 1
ATOM 2326 O O . GLY A 1 288 ? 5.666 12.444 -10.847 1.00 89.38 288 GLY A O 1
ATOM 2327 N N . CYS A 1 289 ? 5.474 10.694 -9.445 1.00 86.62 289 CYS A N 1
ATOM 2328 C CA . CYS A 1 289 ? 4.096 10.328 -9.794 1.00 86.62 289 CYS A CA 1
ATOM 2329 C C . CYS A 1 289 ? 3.030 11.010 -8.924 1.00 86.62 289 CYS A C 1
ATOM 2331 O O . CYS A 1 289 ? 1.880 11.164 -9.343 1.00 86.62 289 CYS A O 1
ATOM 2333 N N . ALA A 1 290 ? 3.359 11.372 -7.682 1.00 84.50 290 ALA A N 1
ATOM 2334 C CA . ALA A 1 290 ? 2.448 12.090 -6.792 1.00 84.50 290 ALA A CA 1
ATOM 2335 C C . ALA A 1 290 ? 2.421 13.584 -7.111 1.00 84.50 290 ALA A C 1
ATOM 2337 O O . ALA A 1 290 ? 1.354 14.195 -7.154 1.00 84.50 290 ALA A O 1
ATOM 2338 N N . GLU A 1 291 ? 3.595 14.140 -7.376 1.00 83.62 291 GLU A N 1
ATOM 2339 C CA . GLU A 1 291 ? 3.798 15.537 -7.728 1.00 83.62 291 GLU A CA 1
ATOM 2340 C C . GLU A 1 291 ? 5.124 15.703 -8.484 1.00 83.62 291 GLU A C 1
ATOM 2342 O O . GLU A 1 291 ? 6.042 14.899 -8.287 1.00 83.62 291 GLU A O 1
ATOM 2347 N N . PRO A 1 292 ? 5.266 16.744 -9.324 1.00 90.00 292 PRO A N 1
ATOM 2348 C CA . PRO A 1 292 ? 6.540 17.055 -9.956 1.00 90.00 292 PRO A CA 1
ATOM 2349 C C . PRO A 1 292 ? 7.647 17.278 -8.920 1.00 90.00 292 PRO A C 1
ATOM 2351 O O . PRO A 1 292 ? 7.460 17.978 -7.922 1.00 90.00 292 PRO A O 1
ATOM 2354 N N . LEU A 1 293 ? 8.818 16.701 -9.178 1.00 91.38 293 LEU A N 1
ATOM 2355 C CA . LEU A 1 293 ? 10.003 16.894 -8.349 1.00 91.38 293 LEU A CA 1
ATOM 2356 C C . LEU A 1 293 ? 10.652 18.246 -8.672 1.00 91.38 293 LEU A C 1
ATOM 2358 O O . LEU A 1 293 ? 10.799 18.608 -9.840 1.00 91.38 293 LEU A O 1
ATOM 2362 N N . SER A 1 294 ? 11.060 18.993 -7.643 1.00 93.50 294 SER A N 1
ATOM 2363 C CA . SER A 1 294 ? 11.844 20.216 -7.842 1.00 93.50 294 SER A CA 1
ATOM 2364 C C . SER A 1 294 ? 13.242 19.883 -8.371 1.00 93.50 294 SER A C 1
ATOM 2366 O O . SER A 1 294 ? 13.747 18.783 -8.148 1.00 93.50 294 SER A O 1
ATOM 2368 N N . ALA A 1 295 ? 13.902 20.844 -9.022 1.00 93.62 295 ALA A N 1
ATOM 2369 C CA . ALA A 1 295 ? 15.262 20.652 -9.534 1.00 93.62 295 ALA A CA 1
ATOM 2370 C C . ALA A 1 295 ? 16.248 20.214 -8.433 1.00 93.62 295 ALA A C 1
ATOM 2372 O O . ALA A 1 295 ? 17.027 19.290 -8.637 1.00 93.62 295 ALA A O 1
ATOM 2373 N N . ALA A 1 296 ? 16.153 20.814 -7.240 1.00 93.12 296 ALA A N 1
ATOM 2374 C CA . ALA A 1 296 ? 16.984 20.442 -6.096 1.00 93.12 296 ALA A CA 1
ATOM 2375 C C . ALA A 1 296 ? 16.772 18.979 -5.668 1.00 93.12 296 ALA A C 1
ATOM 2377 O O . ALA A 1 296 ? 17.742 18.256 -5.467 1.00 93.12 296 ALA A O 1
ATOM 2378 N N . ARG A 1 297 ? 15.513 18.519 -5.592 1.00 92.62 297 ARG A N 1
ATOM 2379 C CA . ARG A 1 297 ? 15.197 17.127 -5.229 1.00 92.62 297 ARG A CA 1
ATOM 2380 C C . ARG A 1 297 ? 15.566 16.137 -6.324 1.00 92.62 297 ARG A C 1
ATOM 2382 O O . ARG A 1 297 ? 16.025 15.046 -6.021 1.00 92.62 297 ARG A O 1
ATOM 2389 N N . LEU A 1 298 ? 15.415 16.512 -7.592 1.00 93.06 298 LEU A N 1
ATOM 2390 C CA . LEU A 1 298 ? 15.907 15.697 -8.701 1.00 93.06 298 LEU A CA 1
ATOM 2391 C C . LEU A 1 298 ? 17.421 15.515 -8.630 1.00 93.06 298 LEU A C 1
ATOM 2393 O O . LEU A 1 298 ? 17.886 14.406 -8.852 1.00 93.06 298 LEU A O 1
ATOM 2397 N N . ASN A 1 299 ? 18.177 16.569 -8.321 1.00 92.88 299 ASN A N 1
ATOM 2398 C CA . ASN A 1 299 ? 19.632 16.482 -8.217 1.00 92.88 299 ASN A CA 1
ATOM 2399 C C . ASN A 1 299 ? 20.065 15.595 -7.043 1.00 92.88 299 ASN A C 1
ATOM 2401 O O . ASN A 1 299 ? 20.873 14.698 -7.252 1.00 92.88 299 ASN A O 1
ATOM 2405 N N . GLU A 1 300 ? 19.474 15.788 -5.859 1.00 94.12 300 GLU A N 1
ATOM 2406 C CA . GLU A 1 300 ? 19.700 14.929 -4.685 1.00 94.12 300 GLU A CA 1
ATOM 2407 C C . GLU A 1 300 ? 19.406 13.456 -4.995 1.00 94.12 300 GLU A C 1
ATOM 2409 O O . GLU A 1 300 ? 20.241 12.590 -4.781 1.00 94.12 300 GLU A O 1
ATOM 2414 N N . LEU A 1 301 ? 18.218 13.140 -5.513 1.00 94.00 301 LEU A N 1
ATOM 2415 C CA . LEU A 1 301 ? 17.849 11.741 -5.729 1.00 94.00 301 LEU A CA 1
ATOM 2416 C C . LEU A 1 301 ? 18.635 11.106 -6.880 1.00 94.00 301 LEU A C 1
ATOM 2418 O O . LEU A 1 301 ? 18.886 9.906 -6.857 1.00 94.00 301 LEU A O 1
ATOM 2422 N N . ARG A 1 302 ? 19.046 11.885 -7.889 1.00 91.81 302 ARG A N 1
ATOM 2423 C CA . ARG A 1 302 ? 19.889 11.378 -8.983 1.00 91.81 302 ARG A CA 1
ATOM 2424 C C . ARG A 1 302 ? 21.321 11.117 -8.544 1.00 91.81 302 ARG A C 1
ATOM 2426 O O . ARG A 1 302 ? 21.930 10.242 -9.143 1.00 91.81 302 ARG A O 1
ATOM 2433 N N . SER A 1 303 ? 21.840 11.802 -7.523 1.00 92.12 303 SER A N 1
ATOM 2434 C CA . SER A 1 303 ? 23.176 11.494 -6.997 1.00 92.12 303 SER A CA 1
ATOM 2435 C C . SER A 1 303 ? 23.234 10.162 -6.244 1.00 92.12 303 SER A C 1
ATOM 2437 O O . SER A 1 303 ? 24.323 9.708 -5.929 1.00 92.12 303 SER A O 1
ATOM 2439 N N . LEU A 1 304 ? 22.090 9.526 -5.961 1.00 92.25 304 LEU A N 1
ATOM 2440 C CA . LEU A 1 304 ? 22.037 8.209 -5.317 1.00 92.25 304 LEU A CA 1
ATOM 2441 C C . LEU A 1 304 ? 22.282 7.047 -6.285 1.00 92.25 304 LEU A C 1
ATOM 2443 O O . LEU A 1 304 ? 22.498 5.928 -5.845 1.00 92.25 304 LEU A O 1
ATOM 2447 N N . THR A 1 305 ? 22.197 7.269 -7.597 1.00 91.06 305 THR A N 1
ATOM 2448 C CA . THR A 1 305 ? 22.246 6.163 -8.557 1.00 91.06 305 THR A CA 1
ATOM 2449 C C . THR A 1 305 ? 23.630 5.512 -8.646 1.00 91.06 305 THR A C 1
ATOM 2451 O O . THR A 1 305 ? 24.642 6.204 -8.662 1.00 91.06 305 THR A O 1
ATOM 2454 N N . LEU A 1 306 ? 23.683 4.188 -8.833 1.00 86.38 306 LEU A N 1
ATOM 2455 C CA . LEU A 1 306 ? 24.929 3.414 -8.994 1.00 86.38 306 LEU A CA 1
ATOM 2456 C C . LEU A 1 306 ? 25.574 3.544 -10.391 1.00 86.38 306 LEU A C 1
ATOM 2458 O O . LEU A 1 306 ? 26.198 2.605 -10.897 1.00 86.38 306 LEU A O 1
ATOM 2462 N N . LEU A 1 307 ? 25.383 4.671 -11.078 1.00 83.88 307 LEU A N 1
ATOM 2463 C CA . LEU A 1 307 ? 26.118 4.945 -12.311 1.00 83.88 307 LEU A CA 1
ATOM 2464 C C . LEU A 1 307 ? 27.565 5.270 -11.935 1.00 83.88 307 LEU A C 1
ATOM 2466 O O . LEU A 1 307 ? 27.802 6.261 -11.259 1.00 83.88 307 LEU A O 1
ATOM 2470 N N . ALA A 1 308 ? 28.525 4.459 -12.382 1.00 58.00 308 ALA A N 1
ATOM 2471 C CA . ALA A 1 308 ? 29.939 4.762 -12.187 1.00 58.00 308 ALA A CA 1
ATOM 2472 C C . ALA A 1 308 ? 30.270 6.157 -12.751 1.00 58.00 308 ALA A C 1
ATOM 2474 O O . ALA A 1 308 ? 29.973 6.438 -13.918 1.00 58.00 308 ALA A O 1
ATOM 2475 N N . GLU A 1 309 ? 30.906 7.014 -11.948 1.00 49.12 309 GLU A N 1
ATOM 2476 C CA . GLU A 1 309 ? 31.477 8.291 -12.390 1.00 49.12 309 GLU A CA 1
ATOM 2477 C C . GLU A 1 309 ? 32.735 8.060 -13.248 1.00 49.12 309 GLU A C 1
ATOM 2479 O O . GLU A 1 309 ? 33.831 8.473 -12.899 1.00 49.12 309 GLU A O 1
ATOM 2484 N N . ASN A 1 310 ? 32.610 7.404 -14.402 1.00 38.25 310 ASN A N 1
ATOM 2485 C CA . ASN A 1 310 ? 33.715 7.317 -15.358 1.00 38.25 310 ASN A CA 1
ATOM 2486 C C . ASN A 1 310 ? 33.482 8.296 -16.504 1.00 38.25 310 ASN A C 1
ATOM 2488 O O . ASN A 1 310 ? 32.828 7.992 -17.502 1.00 38.25 310 ASN A O 1
ATOM 2492 N N . GLY A 1 311 ? 34.024 9.501 -16.322 1.00 35.72 311 GLY A N 1
ATOM 2493 C CA . GLY A 1 311 ? 33.931 10.596 -17.280 1.00 35.72 311 GLY A CA 1
ATOM 2494 C C . GLY A 1 311 ? 34.980 11.698 -17.122 1.00 35.72 311 GLY A C 1
ATOM 2495 O O . GLY A 1 311 ? 34.720 12.815 -17.554 1.00 35.72 311 GLY A O 1
ATOM 2496 N N . GLN A 1 312 ? 36.152 11.419 -16.545 1.00 30.84 312 GLN A N 1
ATOM 2497 C CA . GLN A 1 312 ? 37.360 12.190 -16.850 1.00 30.84 312 GLN A CA 1
ATOM 2498 C C . GLN A 1 312 ? 38.441 11.239 -17.355 1.00 30.84 312 GLN A C 1
ATOM 2500 O O . GLN A 1 312 ? 38.891 10.336 -16.658 1.00 30.84 312 GLN A O 1
ATOM 2505 N N . ALA A 1 313 ? 38.805 11.430 -18.620 1.00 35.84 313 ALA A N 1
ATOM 2506 C CA . ALA A 1 313 ? 39.906 10.745 -19.261 1.00 35.84 313 ALA A CA 1
ATOM 2507 C C . ALA A 1 313 ? 41.225 11.187 -18.615 1.00 35.84 313 ALA A C 1
ATOM 2509 O O . ALA A 1 313 ? 41.651 12.326 -18.791 1.00 35.84 313 ALA A O 1
ATOM 2510 N N . SER A 1 314 ? 41.896 10.274 -17.922 1.00 31.05 314 SER A N 1
ATOM 2511 C CA . SER A 1 314 ? 43.334 10.356 -17.687 1.00 31.05 314 SER A CA 1
ATOM 2512 C C . SER A 1 314 ? 44.009 9.271 -18.515 1.00 31.05 314 SER A C 1
ATOM 2514 O O . SER A 1 314 ? 43.936 8.082 -18.215 1.00 31.05 314 SER A O 1
ATOM 2516 N N . SER A 1 315 ? 44.639 9.705 -19.599 1.00 34.22 315 SER A N 1
ATOM 2517 C CA . SER A 1 315 ? 45.589 8.926 -20.378 1.00 34.22 315 SER A CA 1
ATOM 2518 C C . SER A 1 315 ? 46.783 8.522 -19.510 1.00 34.22 315 SER A C 1
ATOM 2520 O O . SER A 1 315 ? 47.548 9.397 -19.109 1.00 34.22 315 SER A O 1
ATOM 2522 N N . ALA A 1 316 ? 46.992 7.226 -19.283 1.00 30.27 316 ALA A N 1
ATOM 2523 C CA . ALA A 1 316 ? 48.319 6.671 -19.028 1.00 30.27 316 ALA A CA 1
ATOM 2524 C C . ALA A 1 316 ? 48.320 5.143 -19.196 1.00 30.27 316 ALA A C 1
ATOM 2526 O O . ALA A 1 316 ? 47.659 4.442 -18.444 1.00 30.27 316 ALA A O 1
ATOM 2527 N N . GLY A 1 317 ? 49.105 4.674 -20.171 1.00 28.33 317 GLY A N 1
ATOM 2528 C CA . GLY A 1 317 ? 49.957 3.485 -20.056 1.00 28.33 317 GLY A CA 1
ATOM 2529 C C . GLY A 1 317 ? 49.294 2.111 -19.954 1.00 28.33 317 GLY A C 1
ATOM 2530 O O . GLY A 1 317 ? 48.813 1.713 -18.903 1.00 28.33 317 GLY A O 1
ATOM 2531 N N . ALA A 1 318 ? 49.397 1.346 -21.039 1.00 31.62 318 ALA A N 1
ATOM 2532 C CA . ALA A 1 318 ? 49.172 -0.093 -21.068 1.00 31.62 318 ALA A CA 1
ATOM 2533 C C . ALA A 1 318 ? 50.086 -0.863 -20.093 1.00 31.62 318 ALA A C 1
ATOM 2535 O O . ALA A 1 318 ? 51.254 -0.509 -19.934 1.00 31.62 318 ALA A O 1
ATOM 2536 N N . ASN A 1 319 ? 49.571 -1.961 -19.533 1.00 27.77 319 ASN A N 1
ATOM 2537 C CA . ASN A 1 319 ? 50.184 -3.287 -19.663 1.00 27.77 319 ASN A CA 1
ATOM 2538 C C . ASN A 1 319 ? 49.197 -4.382 -19.233 1.00 27.77 319 ASN A C 1
ATOM 2540 O O . ASN A 1 319 ? 48.556 -4.292 -18.188 1.00 27.77 319 ASN A O 1
ATOM 2544 N N . GLU A 1 320 ? 49.090 -5.403 -20.079 1.00 33.75 320 GLU A N 1
ATOM 2545 C CA . GLU A 1 320 ? 48.389 -6.662 -19.832 1.00 33.75 320 GLU A CA 1
ATOM 2546 C C . GLU A 1 320 ? 49.124 -7.495 -18.770 1.00 33.75 320 GLU A C 1
ATOM 2548 O O . GLU A 1 320 ? 50.355 -7.529 -18.767 1.00 33.75 320 GLU A O 1
ATOM 2553 N N . ASN A 1 321 ? 48.371 -8.181 -17.901 1.00 29.78 321 ASN A N 1
ATOM 2554 C CA . ASN A 1 321 ? 48.555 -9.606 -17.593 1.00 29.78 321 ASN A CA 1
ATOM 2555 C C . ASN A 1 321 ? 47.422 -10.150 -16.695 1.00 29.78 321 ASN A C 1
ATOM 2557 O O . ASN A 1 321 ? 47.167 -9.644 -15.608 1.00 29.78 321 ASN A O 1
ATOM 2561 N N . ASP A 1 322 ? 46.765 -11.171 -17.245 1.00 29.61 322 ASP A N 1
ATOM 2562 C CA . ASP A 1 322 ? 46.157 -12.390 -16.686 1.00 29.61 322 ASP A CA 1
ATOM 2563 C C . ASP A 1 322 ? 45.903 -12.560 -15.166 1.00 29.61 322 ASP A C 1
ATOM 2565 O O . ASP A 1 322 ? 46.816 -12.433 -14.352 1.00 29.61 322 ASP A O 1
ATOM 2569 N N . ALA A 1 323 ? 44.669 -12.979 -14.835 1.00 28.80 323 ALA A N 1
ATOM 2570 C CA . ALA A 1 323 ? 44.289 -14.130 -13.985 1.00 28.80 323 ALA A CA 1
ATOM 2571 C C . ALA A 1 323 ? 42.946 -13.897 -13.252 1.00 28.80 323 ALA A C 1
ATOM 2573 O O . ALA A 1 323 ? 42.655 -12.807 -12.770 1.00 28.80 323 ALA A O 1
ATOM 2574 N N . GLY A 1 324 ? 42.106 -14.939 -13.203 1.00 29.44 324 GLY A N 1
ATOM 2575 C CA . GLY A 1 324 ? 40.711 -14.893 -12.744 1.00 29.44 324 GLY A CA 1
ATOM 2576 C C . GLY A 1 324 ? 40.453 -14.911 -11.227 1.00 29.44 324 GLY A C 1
ATOM 2577 O O . GLY A 1 324 ? 41.369 -14.804 -10.417 1.00 29.44 324 GLY A O 1
ATOM 2578 N N . SER A 1 325 ? 39.171 -15.145 -10.890 1.00 31.75 325 SER A N 1
ATOM 2579 C CA . SER A 1 325 ? 38.489 -15.057 -9.571 1.00 31.75 325 SER A CA 1
ATOM 2580 C C . SER A 1 325 ? 38.180 -13.606 -9.149 1.00 31.75 325 SER A C 1
ATOM 2582 O O . SER A 1 325 ? 38.973 -12.720 -9.408 1.00 31.75 325 SER A O 1
ATOM 2584 N N . ASP A 1 326 ? 37.038 -13.220 -8.577 1.00 32.03 326 ASP A N 1
ATOM 2585 C CA . ASP A 1 326 ? 36.028 -13.947 -7.813 1.00 32.03 326 ASP A CA 1
ATOM 2586 C C . ASP A 1 326 ? 34.737 -13.084 -7.782 1.00 32.03 326 ASP A C 1
ATOM 2588 O O . ASP A 1 326 ? 34.767 -11.928 -7.378 1.00 32.03 326 ASP A O 1
ATOM 2592 N N . LEU A 1 327 ? 33.583 -13.601 -8.221 1.00 34.50 327 LEU A N 1
ATOM 2593 C CA . LEU A 1 327 ? 32.316 -12.838 -8.357 1.00 34.50 327 LEU A CA 1
ATOM 2594 C C . LEU A 1 327 ? 31.507 -12.748 -7.042 1.00 34.50 327 LEU A C 1
ATOM 2596 O O . LEU A 1 327 ? 30.300 -12.504 -7.054 1.00 34.50 327 LEU A O 1
ATOM 2600 N N . ARG A 1 328 ? 32.158 -12.995 -5.900 1.00 31.83 328 ARG A N 1
ATOM 2601 C CA . ARG A 1 328 ? 31.531 -13.044 -4.567 1.00 31.83 328 ARG A CA 1
ATOM 2602 C C . ARG A 1 328 ? 31.945 -11.915 -3.621 1.00 31.83 328 ARG A C 1
ATOM 2604 O O . ARG A 1 328 ? 31.248 -11.720 -2.633 1.00 31.83 328 ARG A O 1
ATOM 2611 N N . SER A 1 329 ? 33.000 -11.156 -3.915 1.00 33.88 329 SER A N 1
ATOM 2612 C CA . SER A 1 329 ? 33.507 -10.099 -3.021 1.00 33.88 329 SER A CA 1
ATOM 2613 C C . SER A 1 329 ? 32.776 -8.757 -3.139 1.00 33.88 329 SER A C 1
ATOM 2615 O O . SER A 1 329 ? 32.811 -7.954 -2.210 1.00 33.88 329 SER A O 1
ATOM 2617 N N . ASP A 1 330 ? 32.071 -8.511 -4.244 1.00 37.00 330 ASP A N 1
ATOM 2618 C CA . ASP A 1 330 ? 31.538 -7.172 -4.538 1.00 37.00 330 ASP A CA 1
ATOM 2619 C C . ASP A 1 330 ? 30.198 -6.869 -3.846 1.00 37.00 330 ASP A C 1
ATOM 2621 O O . ASP A 1 330 ? 29.753 -5.723 -3.843 1.00 37.00 330 ASP A O 1
ATOM 2625 N N . LEU A 1 331 ? 29.548 -7.865 -3.226 1.00 38.94 331 LEU A N 1
ATOM 2626 C CA . LEU A 1 331 ? 28.320 -7.638 -2.450 1.00 38.94 331 LEU A CA 1
ATOM 2627 C C . LEU A 1 331 ? 28.582 -7.146 -1.019 1.00 38.94 331 LEU A C 1
ATOM 2629 O O . LEU A 1 331 ? 27.726 -6.461 -0.465 1.00 38.94 331 LEU A O 1
ATOM 2633 N N . GLU A 1 332 ? 29.735 -7.458 -0.421 1.00 35.00 332 GLU A N 1
ATOM 2634 C CA . GLU A 1 332 ? 30.051 -7.019 0.950 1.00 35.00 332 GLU A CA 1
ATOM 2635 C C . GLU A 1 332 ? 30.608 -5.587 0.999 1.00 35.00 332 GLU A C 1
ATOM 2637 O O . GLU A 1 332 ? 30.409 -4.880 1.985 1.00 35.00 332 GLU A O 1
ATOM 2642 N N . LEU A 1 333 ? 31.220 -5.107 -0.088 1.00 36.62 333 LEU A N 1
ATOM 2643 C CA . LEU A 1 333 ? 31.878 -3.793 -0.138 1.00 36.62 333 LEU A CA 1
ATOM 2644 C C . LEU A 1 333 ? 30.930 -2.598 -0.339 1.00 36.62 333 LEU A C 1
ATOM 2646 O O . LEU A 1 333 ? 31.289 -1.473 -0.009 1.00 36.62 333 LEU A O 1
ATOM 2650 N N . VAL A 1 334 ? 29.700 -2.805 -0.823 1.00 42.94 334 VAL A N 1
ATOM 2651 C CA . VAL A 1 334 ? 28.748 -1.695 -1.058 1.00 42.94 334 VAL A CA 1
ATOM 2652 C C . VAL A 1 334 ? 28.018 -1.274 0.231 1.00 42.94 334 VAL A C 1
ATOM 2654 O O . VAL A 1 334 ? 27.431 -0.195 0.300 1.00 42.94 334 VAL A O 1
ATOM 2657 N N . ALA A 1 335 ? 28.087 -2.079 1.297 1.00 38.12 335 ALA A N 1
ATOM 2658 C CA . ALA A 1 335 ? 27.442 -1.771 2.575 1.00 38.12 335 ALA A CA 1
ATOM 2659 C C . ALA A 1 335 ? 28.251 -0.808 3.473 1.00 38.12 335 ALA A C 1
ATOM 2661 O O . ALA A 1 335 ? 27.681 -0.219 4.397 1.00 38.12 335 ALA A O 1
ATOM 2662 N N . SER A 1 336 ? 29.556 -0.627 3.227 1.00 33.91 336 SER A N 1
ATOM 2663 C CA . SER A 1 336 ? 30.454 0.058 4.170 1.00 33.91 336 SER A CA 1
ATOM 2664 C C . SER A 1 336 ? 30.558 1.580 4.016 1.00 33.91 336 SER A C 1
ATOM 2666 O O . SER A 1 336 ? 31.049 2.222 4.940 1.00 33.91 336 SER A O 1
ATOM 2668 N N . GLU A 1 337 ? 30.065 2.191 2.931 1.00 37.88 337 GLU A N 1
ATOM 2669 C CA . GLU A 1 337 ? 30.288 3.633 2.674 1.00 37.88 337 GLU A CA 1
ATOM 2670 C C . GLU A 1 337 ? 29.031 4.519 2.621 1.00 37.88 337 GLU A C 1
ATOM 2672 O O . GLU A 1 337 ? 29.111 5.695 2.268 1.00 37.88 337 GLU A O 1
ATOM 2677 N N . VAL A 1 338 ? 27.871 4.038 3.083 1.00 38.81 338 VAL A N 1
ATOM 2678 C CA . VAL A 1 338 ? 26.723 4.926 3.362 1.00 38.81 338 VAL A CA 1
ATOM 2679 C C . VAL A 1 338 ? 26.689 5.256 4.854 1.00 38.81 338 VAL A C 1
ATOM 2681 O O . VAL A 1 338 ? 26.164 4.503 5.687 1.00 38.81 338 VAL A O 1
ATOM 2684 N N . ASN A 1 339 ? 27.280 6.398 5.211 1.00 35.59 339 ASN A N 1
ATOM 2685 C CA . ASN A 1 339 ? 27.281 6.923 6.574 1.00 35.59 339 ASN A CA 1
ATOM 2686 C C . ASN A 1 339 ? 25.933 7.589 6.916 1.00 35.59 339 ASN A C 1
ATOM 2688 O O . ASN A 1 339 ? 25.813 8.807 7.005 1.00 35.59 339 ASN A O 1
ATOM 2692 N N . THR A 1 340 ? 24.900 6.763 7.087 1.00 40.34 340 THR A N 1
ATOM 2693 C CA . THR A 1 340 ? 23.667 7.104 7.807 1.00 40.34 340 THR A CA 1
ATOM 2694 C C . THR A 1 340 ? 23.337 5.942 8.743 1.00 40.34 340 THR A C 1
ATOM 2696 O O . THR A 1 340 ? 23.186 4.803 8.293 1.00 40.34 340 THR A O 1
ATOM 2699 N N . GLU A 1 341 ? 23.263 6.191 10.050 1.00 41.34 341 GLU A N 1
ATOM 2700 C CA . GLU A 1 341 ? 23.059 5.173 11.100 1.00 41.34 341 GLU A CA 1
ATOM 2701 C C . GLU A 1 341 ? 21.655 4.524 11.097 1.00 41.34 341 GLU A C 1
ATOM 2703 O O . GLU A 1 341 ? 21.383 3.645 11.907 1.00 41.34 341 GLU A O 1
ATOM 2708 N N . SER A 1 342 ? 20.762 4.903 10.174 1.00 46.19 342 SER A N 1
ATOM 2709 C CA . SER A 1 342 ? 19.341 4.520 10.197 1.00 46.19 342 SER A CA 1
ATOM 2710 C C . SER A 1 342 ? 18.805 3.911 8.890 1.00 46.19 342 SER A C 1
ATOM 2712 O O . SER A 1 342 ? 17.594 3.888 8.704 1.00 46.19 342 SER A O 1
ATOM 2714 N N . SER A 1 343 ? 19.638 3.421 7.965 1.00 59.28 343 SER A N 1
ATOM 2715 C CA . SER A 1 343 ? 19.090 2.863 6.717 1.00 59.28 343 SER A CA 1
ATOM 2716 C C . SER A 1 343 ? 18.351 1.536 6.951 1.00 59.28 343 SER A C 1
ATOM 2718 O O . SER A 1 343 ? 18.829 0.635 7.652 1.00 59.28 343 SER A O 1
ATOM 2720 N N . THR A 1 344 ? 17.177 1.395 6.334 1.00 57.06 344 THR A N 1
ATOM 2721 C CA . THR A 1 344 ? 16.371 0.161 6.337 1.00 57.06 344 THR A CA 1
ATOM 2722 C C . THR A 1 344 ? 17.158 -0.992 5.706 1.00 57.06 344 THR A C 1
ATOM 2724 O O . THR A 1 344 ? 17.048 -2.139 6.142 1.00 57.06 344 THR A O 1
ATOM 2727 N N . ILE A 1 345 ? 18.040 -0.671 4.754 1.00 55.38 345 ILE A N 1
ATOM 2728 C CA . ILE A 1 345 ? 18.994 -1.614 4.156 1.00 55.38 345 ILE A CA 1
ATOM 2729 C C . ILE A 1 345 ? 19.947 -2.202 5.205 1.00 55.38 345 ILE A C 1
ATOM 2731 O O . ILE A 1 345 ? 20.124 -3.418 5.236 1.00 55.38 345 ILE A O 1
ATOM 2735 N N . LYS A 1 346 ? 20.527 -1.390 6.106 1.00 51.03 346 LYS A N 1
ATOM 2736 C CA . LYS A 1 346 ? 21.425 -1.906 7.159 1.00 51.03 346 LYS A CA 1
ATOM 2737 C C . LYS A 1 346 ? 20.700 -2.851 8.113 1.00 51.03 346 LYS A C 1
ATOM 2739 O O . LYS A 1 346 ? 21.273 -3.866 8.493 1.00 51.03 346 LYS A O 1
ATOM 2744 N N . ARG A 1 347 ? 19.438 -2.568 8.458 1.00 51.84 347 ARG A N 1
ATOM 2745 C CA . ARG A 1 347 ? 18.634 -3.466 9.309 1.00 51.84 347 ARG A CA 1
ATOM 2746 C C . ARG A 1 347 ? 18.400 -4.835 8.666 1.00 51.84 347 ARG A C 1
ATOM 2748 O O . ARG A 1 347 ? 18.344 -5.811 9.397 1.00 51.84 347 ARG A O 1
ATOM 2755 N N . TYR A 1 348 ? 18.288 -4.903 7.336 1.00 49.84 348 TYR A N 1
ATOM 2756 C CA . TYR A 1 348 ? 18.126 -6.162 6.600 1.00 49.84 348 TYR A CA 1
ATOM 2757 C C . TYR A 1 348 ? 19.451 -6.911 6.385 1.00 49.84 348 TYR A C 1
ATOM 2759 O O . TYR A 1 348 ? 19.476 -8.131 6.445 1.00 49.84 348 TYR A O 1
ATOM 2767 N N . VAL A 1 349 ? 20.560 -6.202 6.144 1.00 46.75 349 VAL A N 1
ATOM 2768 C CA . VAL A 1 349 ? 21.889 -6.827 5.968 1.00 46.75 349 VAL A CA 1
ATOM 2769 C C . VAL A 1 349 ? 22.442 -7.384 7.292 1.00 46.75 349 VAL A C 1
ATOM 2771 O O . VAL A 1 349 ? 23.236 -8.318 7.275 1.00 46.75 349 VAL A O 1
ATOM 2774 N N . LEU A 1 350 ? 22.012 -6.840 8.438 1.00 36.12 350 LEU A N 1
ATOM 2775 C CA . LEU A 1 350 ? 22.444 -7.255 9.782 1.00 36.12 350 LEU A CA 1
ATOM 2776 C C . LEU A 1 350 ? 21.508 -8.272 10.475 1.00 36.12 350 LEU A C 1
ATOM 2778 O O . LEU A 1 350 ? 21.768 -8.624 11.627 1.00 36.12 350 LEU A O 1
ATOM 2782 N N . SER A 1 351 ? 20.439 -8.730 9.813 1.00 36.03 351 SER A N 1
ATOM 2783 C CA . SER A 1 351 ? 19.490 -9.750 10.306 1.00 36.03 351 SER A CA 1
ATOM 2784 C C . SER A 1 351 ? 19.567 -11.024 9.478 1.00 36.03 351 SER A C 1
ATOM 2786 O O . SER A 1 351 ? 19.528 -12.122 10.074 1.00 36.03 351 SER A O 1
#